Protein AF-A0A7C9EG36-F1 (afdb_monomer_lite)

Foldseek 3Di:
DDPPCPDPCVVLVPDPDPPDDPVVVVVSVVVSVLVVVLVCLQPDDDPDPVSNVVSNVVSVVVSVVSVVVVVVVVVVVVVVVVVVVPPPPPPDDDDDDDDDDDDDDDDDDDDDDDDDDDDDDDDDDDDDDDDDDDDDDDDDDDDDDDDDDDDPDDPPDDPVNVVVVVVVVVVVVVVVVVVVVVVVVVVVVVVVVVVVVVVVVVVVVVVVVVVVVVVVVVVVVVVVVVVVVVVVVVVVVVVVVVVVVVVVVVVVVVVVVVVVVVVVVVVVVVVVVVVVVVVVVVVVVVVVVVVVVVVVVVVVVPDPPDDDDPPPPPPVPDDPCVVDVPPDDPDDDD

Sequence (334 aa):
MDAKTQCYWWWFDSHNNARCSPWLQSTLTELNEKTKAMLKLIDEDADSFAQRAEMYYKKRPELISMVEDFYRAHRSLAERYDQLRFHPAVHARSPLRHSFPLPKGEFDSALSSIKCFDSFTEVSYNSEDSEIHDPEDGDAHVDLDEPGTESSFRIGASYDELMKLREELDRLKEDNEFQRHVIEQKAKENEDLMKQTRDLTKLTSDLTKLKDELETLKSQNLNVKKQLKQREAQNIEAKRQFQEAIYESIKLRDEMEAENRCLEDALVEKDEGKREVIRQLSSALEMLREENRLLKKSIMKDVPRKCSSPELQNFRGITWRKLFNLSSPRQNSI

Organism: Opuntia streptacantha (NCBI:txid393608)

Radius of gyration: 60.62 Å; chains: 1; bounding box: 141×50×181 Å

Structure (mmCIF, N/CA/C/O backbone):
data_AF-A0A7C9EG36-F1
#
_entry.id   AF-A0A7C9EG36-F1
#
loop_
_atom_site.group_PDB
_atom_site.id
_atom_site.type_symbol
_atom_site.label_atom_id
_atom_site.label_alt_id
_atom_site.label_comp_id
_atom_site.label_asym_id
_atom_site.label_entity_id
_atom_site.label_seq_id
_atom_site.pdbx_PDB_ins_code
_atom_site.Cartn_x
_atom_site.Cartn_y
_atom_site.Cartn_z
_atom_site.occupancy
_atom_site.B_iso_or_equiv
_atom_site.auth_seq_id
_atom_site.auth_comp_id
_atom_site.auth_asym_id
_atom_site.auth_atom_id
_atom_site.pdbx_PDB_model_num
ATOM 1 N N . MET A 1 1 ? 35.605 24.474 2.405 1.00 37.19 1 MET A N 1
ATOM 2 C CA . MET A 1 1 ? 35.576 23.115 1.822 1.00 37.19 1 MET A CA 1
ATOM 3 C C . MET A 1 1 ? 34.343 23.022 0.928 1.00 37.19 1 MET A C 1
ATOM 5 O O . MET A 1 1 ? 33.329 22.496 1.361 1.00 37.19 1 MET A O 1
ATOM 9 N N . ASP A 1 2 ? 34.387 23.557 -0.294 1.00 38.69 2 ASP A N 1
ATOM 10 C CA . ASP A 1 2 ? 33.150 24.002 -0.964 1.00 38.69 2 ASP A CA 1
ATOM 11 C C . ASP A 1 2 ? 33.060 23.458 -2.396 1.00 38.69 2 ASP A C 1
ATOM 13 O O . ASP A 1 2 ? 33.135 24.192 -3.376 1.00 38.69 2 ASP A O 1
ATOM 17 N N . ALA A 1 3 ? 32.971 22.129 -2.512 1.00 40.41 3 ALA A N 1
ATOM 18 C CA . ALA A 1 3 ? 32.920 21.422 -3.796 1.00 40.41 3 ALA A CA 1
ATOM 19 C C . ALA A 1 3 ? 32.100 20.114 -3.730 1.00 40.41 3 ALA A C 1
ATOM 21 O O . ALA A 1 3 ? 32.548 19.070 -4.201 1.00 40.41 3 ALA A O 1
ATOM 22 N N . LYS A 1 4 ? 30.905 20.147 -3.117 1.00 45.81 4 LYS A N 1
ATOM 23 C CA . LYS A 1 4 ? 29.940 19.024 -3.115 1.00 45.81 4 LYS A CA 1
ATOM 24 C C . LYS A 1 4 ? 28.473 19.468 -3.241 1.00 45.81 4 LYS A C 1
ATOM 26 O O . LYS A 1 4 ? 27.601 18.983 -2.533 1.00 45.81 4 LYS A O 1
ATOM 31 N N . THR A 1 5 ? 28.197 20.328 -4.217 1.00 46.50 5 THR A N 1
ATOM 32 C CA . THR A 1 5 ? 26.822 20.595 -4.687 1.00 46.50 5 THR A CA 1
ATOM 33 C C . THR A 1 5 ? 26.783 20.718 -6.210 1.00 46.50 5 THR A C 1
ATOM 35 O O . THR A 1 5 ? 26.173 21.614 -6.783 1.00 46.50 5 THR A O 1
ATOM 38 N N . GLN A 1 6 ? 27.461 19.788 -6.891 1.00 45.16 6 GLN A N 1
ATOM 39 C CA . GLN A 1 6 ? 27.270 19.583 -8.324 1.00 45.16 6 GLN A CA 1
ATOM 40 C C . GLN A 1 6 ? 25.824 19.112 -8.533 1.00 45.16 6 GLN A C 1
ATOM 42 O O . GLN A 1 6 ? 25.432 18.072 -8.007 1.00 45.16 6 GLN A O 1
ATOM 47 N N . CYS A 1 7 ? 25.019 19.939 -9.205 1.00 46.84 7 CYS A N 1
ATOM 48 C CA . CYS A 1 7 ? 23.559 19.873 -9.172 1.00 46.84 7 CYS A CA 1
ATOM 49 C C . CYS A 1 7 ? 23.003 18.473 -9.478 1.00 46.84 7 CYS A C 1
ATOM 51 O O . CYS A 1 7 ? 23.164 17.965 -10.586 1.00 46.84 7 CYS A O 1
ATOM 53 N N . TYR A 1 8 ? 22.229 17.913 -8.543 1.00 54.00 8 TYR A N 1
ATOM 54 C CA . TYR A 1 8 ? 21.517 16.629 -8.683 1.00 54.00 8 TYR A CA 1
ATOM 55 C C . TYR A 1 8 ? 20.422 16.640 -9.782 1.00 54.00 8 TYR A C 1
ATOM 57 O O . TYR A 1 8 ? 19.774 15.639 -10.067 1.00 54.00 8 TYR A O 1
ATOM 65 N N . TRP A 1 9 ? 20.226 17.790 -10.431 1.00 59.75 9 TRP A N 1
ATOM 66 C CA . TRP A 1 9 ? 19.050 18.149 -11.221 1.00 59.75 9 TRP A CA 1
ATOM 67 C C . TRP A 1 9 ? 19.426 18.640 -12.632 1.00 59.75 9 TRP A C 1
ATOM 69 O O . TRP A 1 9 ? 18.839 19.588 -13.149 1.00 59.75 9 TRP A O 1
ATOM 79 N N . TRP A 1 10 ? 20.422 18.000 -13.259 1.00 64.00 10 TRP A N 1
ATOM 80 C CA . TRP A 1 10 ? 21.029 18.387 -14.550 1.00 64.00 10 TRP A CA 1
ATOM 81 C C . TRP A 1 10 ? 20.046 18.567 -15.724 1.00 64.00 10 TRP A C 1
ATOM 83 O O . TRP A 1 10 ? 20.361 19.253 -16.694 1.00 64.00 10 TRP A O 1
ATOM 93 N N . TRP A 1 11 ? 18.851 17.981 -15.641 1.00 66.75 11 TRP A N 1
ATOM 94 C CA . TRP A 1 11 ? 17.809 18.084 -16.663 1.00 66.75 11 TRP A CA 1
ATOM 95 C C . TRP A 1 11 ? 16.996 19.392 -16.601 1.00 66.75 11 TRP A C 1
ATOM 97 O O . TRP A 1 11 ? 16.395 19.766 -17.605 1.00 66.75 11 TRP A O 1
ATOM 107 N N . PHE A 1 12 ? 17.020 20.136 -15.485 1.00 60.38 12 PHE A N 1
ATOM 108 C CA . PHE A 1 12 ? 16.322 21.430 -15.374 1.00 60.38 12 PHE A CA 1
ATOM 109 C C . PHE A 1 12 ? 16.959 22.549 -16.218 1.00 60.38 12 PHE A C 1
ATOM 111 O O . PHE A 1 12 ? 16.244 23.425 -16.700 1.00 60.38 12 PHE A O 1
ATOM 118 N N . ASP A 1 13 ? 18.283 22.533 -16.407 1.00 56.28 13 ASP A N 1
ATOM 119 C CA . ASP A 1 13 ? 19.015 23.599 -17.121 1.00 56.28 13 ASP A CA 1
ATOM 120 C C . ASP A 1 13 ? 18.969 23.459 -18.656 1.00 56.28 13 ASP A C 1
ATOM 122 O O . ASP A 1 13 ? 19.388 24.357 -19.387 1.00 56.28 13 ASP A O 1
ATOM 126 N N . SER A 1 14 ? 18.450 22.347 -19.184 1.00 54.69 14 SER A N 1
ATOM 127 C CA . SER A 1 14 ? 18.623 21.981 -20.598 1.00 54.69 14 SER A CA 1
ATOM 128 C C . SER A 1 14 ? 17.703 22.728 -21.586 1.00 54.69 14 SER A C 1
ATOM 130 O O . SER A 1 14 ? 17.799 22.528 -22.799 1.00 54.69 14 SER A O 1
ATOM 132 N N . HIS A 1 15 ? 16.769 23.567 -21.118 1.00 59.78 15 HIS A N 1
ATOM 133 C CA . HIS A 1 15 ? 15.628 24.026 -21.935 1.00 59.78 15 HIS A CA 1
ATOM 134 C C . HIS A 1 15 ? 15.450 25.548 -22.054 1.00 59.78 15 HIS A C 1
ATOM 136 O O . HIS A 1 15 ? 14.335 26.038 -22.230 1.00 59.78 15 HIS A O 1
ATOM 142 N N . ASN A 1 16 ? 16.550 26.306 -22.086 1.00 56.53 16 ASN A N 1
ATOM 143 C CA . ASN A 1 16 ? 16.524 27.718 -22.489 1.00 56.53 16 ASN A CA 1
ATOM 144 C C . ASN A 1 16 ? 16.667 27.875 -24.018 1.00 56.53 16 ASN A C 1
ATOM 146 O O . ASN A 1 16 ? 17.682 28.328 -24.545 1.00 56.53 16 ASN A O 1
ATOM 150 N N . ASN A 1 17 ? 15.636 27.453 -24.758 1.00 56.34 17 ASN A N 1
ATOM 151 C CA . ASN A 1 17 ? 15.619 27.538 -26.218 1.00 56.34 17 ASN A CA 1
ATOM 152 C C . ASN A 1 17 ? 15.073 28.908 -26.670 1.00 56.34 17 ASN A C 1
ATOM 154 O O . ASN A 1 17 ? 13.903 29.229 -26.450 1.00 56.34 17 ASN A O 1
ATOM 158 N N . ALA A 1 18 ? 15.912 29.719 -27.325 1.00 57.25 18 ALA A N 1
ATOM 159 C CA . ALA A 1 18 ? 15.674 31.139 -27.638 1.00 57.25 18 ALA A CA 1
ATOM 160 C C . ALA A 1 18 ? 14.571 31.427 -28.693 1.00 57.25 18 ALA A C 1
ATOM 162 O O . ALA A 1 18 ? 14.577 32.473 -29.340 1.00 57.25 18 ALA A O 1
ATOM 163 N N . ARG A 1 19 ? 13.640 30.488 -28.908 1.00 61.66 19 ARG A N 1
ATOM 164 C CA . ARG A 1 19 ? 12.531 30.569 -29.878 1.00 61.66 19 ARG A CA 1
ATOM 165 C C . ARG A 1 19 ? 11.153 30.218 -29.298 1.00 61.66 19 ARG A C 1
ATOM 167 O O . ARG A 1 19 ? 10.179 30.188 -30.046 1.00 61.66 19 ARG A O 1
ATOM 174 N N . CYS A 1 20 ? 11.051 29.945 -27.997 1.00 68.81 20 CYS A N 1
ATOM 175 C CA . CYS A 1 20 ? 9.764 29.711 -27.336 1.00 68.81 20 CYS A CA 1
ATOM 176 C C . CYS A 1 20 ? 8.929 31.002 -27.245 1.00 68.81 20 CYS A C 1
ATOM 178 O O . CYS A 1 20 ? 9.480 32.097 -27.142 1.00 68.81 20 CYS A O 1
ATOM 180 N N . SER A 1 21 ? 7.597 30.883 -27.260 1.00 85.69 21 SER A N 1
ATOM 181 C CA . SER A 1 21 ? 6.713 32.038 -27.061 1.00 85.69 21 SER A CA 1
ATOM 182 C C . SER A 1 21 ? 6.812 32.573 -25.620 1.00 85.69 21 SER A C 1
ATOM 184 O O . SER A 1 21 ? 7.069 31.784 -24.706 1.00 85.69 21 SER A O 1
ATOM 186 N N . PRO A 1 22 ? 6.554 33.876 -25.372 1.00 83.00 22 PRO A N 1
ATOM 187 C CA . PRO A 1 22 ? 6.609 34.445 -24.020 1.00 83.00 22 PRO A CA 1
ATOM 188 C C . PRO A 1 22 ? 5.687 33.727 -23.023 1.00 83.00 22 PRO A C 1
ATOM 190 O O . PRO A 1 22 ? 6.059 33.507 -21.875 1.00 83.00 22 PRO A O 1
ATOM 193 N N . TRP A 1 23 ? 4.510 33.288 -23.484 1.00 85.81 23 TRP A N 1
ATOM 194 C CA . TRP A 1 23 ? 3.585 32.482 -22.684 1.00 85.81 23 TRP A CA 1
ATOM 195 C C . TRP A 1 23 ? 4.195 31.130 -22.286 1.00 85.81 23 TRP A C 1
ATOM 197 O O . TRP A 1 23 ? 4.207 30.792 -21.107 1.00 85.81 23 TRP A O 1
ATOM 207 N N . LEU A 1 24 ? 4.784 30.397 -23.240 1.00 83.50 24 LEU A N 1
ATOM 208 C CA . LEU A 1 24 ? 5.429 29.109 -22.968 1.00 83.50 24 LEU A CA 1
ATOM 209 C C . LEU A 1 24 ? 6.623 29.257 -22.009 1.00 83.50 24 LEU A C 1
ATOM 211 O O . LEU A 1 24 ? 6.792 28.428 -21.121 1.00 83.50 24 LEU A O 1
ATOM 215 N N . GLN A 1 25 ? 7.421 30.321 -22.146 1.00 81.94 25 GLN A N 1
ATOM 216 C CA . GLN A 1 25 ? 8.519 30.620 -21.219 1.00 81.94 25 GLN A CA 1
ATOM 217 C C . GLN A 1 25 ? 8.007 30.893 -19.796 1.00 81.94 25 GLN A C 1
ATOM 219 O O . GLN A 1 25 ? 8.564 30.354 -18.838 1.00 81.94 25 GLN A O 1
ATOM 224 N N . SER A 1 26 ? 6.918 31.656 -19.656 1.00 85.38 26 SER A N 1
ATOM 225 C CA . SER A 1 26 ? 6.281 31.915 -18.359 1.00 85.38 26 SER A CA 1
ATOM 226 C C . SER A 1 26 ? 5.772 30.623 -17.714 1.00 85.38 26 SER A C 1
ATOM 228 O O . SER A 1 26 ? 6.085 30.352 -16.559 1.00 85.38 26 SER A O 1
ATOM 230 N N . THR A 1 27 ? 5.044 29.787 -18.463 1.00 84.56 27 THR A N 1
ATOM 231 C CA . THR A 1 27 ? 4.498 28.519 -17.952 1.00 84.56 27 THR A CA 1
ATOM 232 C C . THR A 1 27 ? 5.594 27.515 -17.589 1.00 84.56 27 THR A C 1
ATOM 234 O O . THR A 1 27 ? 5.498 26.861 -16.554 1.00 84.56 27 THR A O 1
ATOM 237 N N . LEU A 1 28 ? 6.663 27.401 -18.386 1.00 85.12 28 LEU A N 1
ATOM 238 C CA . LEU A 1 28 ? 7.803 26.538 -18.048 1.00 85.12 28 LEU A CA 1
ATOM 239 C C . LEU A 1 28 ? 8.548 27.032 -16.801 1.00 85.12 28 LEU A C 1
ATOM 241 O O . LEU A 1 28 ? 8.967 26.217 -15.983 1.00 85.12 28 LEU A O 1
ATOM 245 N N . THR A 1 29 ? 8.675 28.349 -16.621 1.00 85.44 29 THR A N 1
ATOM 246 C CA . THR A 1 29 ? 9.268 28.935 -15.406 1.00 85.44 29 THR A CA 1
ATOM 247 C C . THR A 1 29 ? 8.431 28.603 -14.171 1.00 85.44 29 THR A C 1
ATOM 249 O O . THR A 1 29 ? 8.963 28.052 -13.211 1.00 85.44 29 THR A O 1
ATOM 252 N N . GLU A 1 30 ? 7.115 28.821 -14.229 1.00 87.50 30 GLU A N 1
ATOM 253 C CA . GLU A 1 30 ? 6.186 28.517 -13.132 1.00 87.50 30 GLU A CA 1
ATOM 254 C C . GLU A 1 30 ? 6.180 27.017 -12.767 1.00 87.50 30 GLU A C 1
ATOM 256 O O . GLU A 1 30 ? 6.207 26.650 -11.590 1.00 87.50 30 GLU A O 1
ATOM 261 N N . LEU A 1 31 ? 6.194 26.122 -13.764 1.00 87.56 31 LEU A N 1
ATOM 262 C CA . LEU A 1 31 ? 6.290 24.674 -13.536 1.00 87.56 31 LEU A CA 1
ATOM 263 C C . LEU A 1 31 ? 7.635 24.283 -12.906 1.00 87.56 31 LEU A C 1
ATOM 265 O O . LEU A 1 31 ? 7.671 23.453 -11.994 1.00 87.56 31 LEU A O 1
ATOM 269 N N . ASN A 1 32 ? 8.735 24.905 -13.339 1.00 87.19 32 ASN A N 1
ATOM 270 C CA . ASN A 1 32 ? 10.055 24.689 -12.750 1.00 87.19 32 ASN A CA 1
ATOM 271 C C . ASN A 1 32 ? 10.115 25.165 -11.291 1.00 87.19 32 ASN A C 1
ATOM 273 O O . ASN A 1 32 ? 10.708 24.486 -10.455 1.00 87.19 32 ASN A O 1
ATOM 277 N N . GLU A 1 33 ? 9.490 26.295 -10.961 1.00 89.75 33 GLU A N 1
ATOM 278 C CA . GLU A 1 33 ? 9.385 26.807 -9.589 1.00 89.75 33 GLU A CA 1
ATOM 279 C C . GLU A 1 33 ? 8.562 25.876 -8.693 1.00 89.75 33 GLU A C 1
ATOM 281 O O . GLU A 1 33 ? 9.040 25.482 -7.626 1.00 89.75 33 GLU A O 1
ATOM 286 N N . LYS A 1 34 ? 7.381 25.433 -9.148 1.00 90.62 34 LYS A N 1
ATOM 287 C CA . LYS A 1 34 ? 6.547 24.464 -8.414 1.00 90.62 34 LYS A CA 1
ATOM 288 C C . LYS A 1 34 ? 7.270 23.140 -8.185 1.00 90.62 34 LYS A C 1
ATOM 290 O O . LYS A 1 34 ? 7.221 22.604 -7.081 1.00 90.62 34 LYS A O 1
ATOM 295 N N . THR A 1 35 ? 7.990 22.635 -9.186 1.00 90.00 35 THR A N 1
ATOM 296 C CA . THR A 1 35 ? 8.757 21.386 -9.049 1.00 90.00 35 THR A CA 1
ATOM 297 C C . THR A 1 35 ? 9.931 21.560 -8.080 1.00 90.00 35 THR A C 1
ATOM 299 O O . THR A 1 35 ? 10.142 20.710 -7.220 1.00 90.00 35 THR A O 1
ATOM 302 N N . LYS A 1 36 ? 10.646 22.695 -8.120 1.00 88.06 36 LYS A N 1
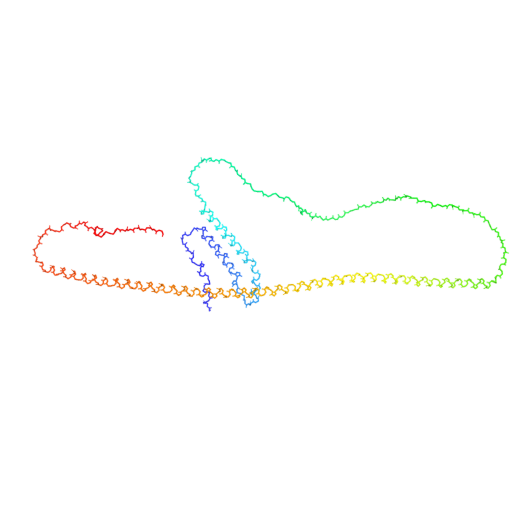ATOM 303 C CA . LYS A 1 36 ? 11.691 23.025 -7.130 1.00 88.06 36 LYS A CA 1
ATOM 304 C C . LYS A 1 36 ? 11.135 23.142 -5.706 1.00 88.06 36 LYS A C 1
ATOM 306 O O . LYS A 1 36 ? 11.814 22.741 -4.766 1.00 88.06 36 LYS A O 1
ATOM 311 N N . ALA A 1 37 ? 9.923 23.667 -5.531 1.00 90.81 37 ALA A N 1
ATOM 312 C CA . ALA A 1 37 ? 9.257 23.719 -4.230 1.00 90.81 37 ALA A CA 1
ATOM 313 C C . ALA A 1 37 ? 8.875 22.315 -3.719 1.00 90.81 37 ALA A C 1
ATOM 315 O O . ALA A 1 37 ? 9.208 21.989 -2.582 1.00 90.81 37 ALA A O 1
ATOM 316 N N . MET A 1 38 ? 8.307 21.445 -4.566 1.00 92.25 38 MET A N 1
ATOM 317 C CA . MET A 1 38 ? 8.053 20.036 -4.215 1.00 92.25 38 MET A CA 1
ATOM 318 C C . MET A 1 38 ? 9.331 19.294 -3.795 1.00 92.25 38 MET A C 1
ATOM 320 O O . MET A 1 38 ? 9.318 18.556 -2.814 1.00 92.25 38 MET A O 1
ATOM 324 N N . LEU A 1 39 ? 10.447 19.514 -4.499 1.00 88.75 39 LEU A N 1
ATOM 325 C CA . LEU A 1 39 ? 11.735 18.900 -4.162 1.00 88.75 39 LEU A CA 1
ATOM 326 C C . LEU A 1 39 ? 12.287 19.396 -2.817 1.00 88.75 39 LEU A C 1
ATOM 328 O O . LEU A 1 39 ? 12.750 18.587 -2.019 1.00 88.75 39 LEU A O 1
ATOM 332 N N . LYS A 1 40 ? 12.154 20.689 -2.491 1.00 86.69 40 LYS A N 1
ATOM 333 C CA . LYS A 1 40 ? 12.547 21.223 -1.170 1.00 86.69 40 LYS A CA 1
ATOM 334 C C . LYS A 1 40 ? 11.775 20.597 -0.004 1.00 86.69 40 LYS A C 1
ATOM 336 O O . LYS A 1 40 ? 12.348 20.409 1.065 1.00 86.69 40 LYS A O 1
ATOM 341 N N . LEU A 1 41 ? 10.508 20.221 -0.201 1.00 86.31 41 LEU A N 1
ATOM 342 C CA . LEU A 1 41 ? 9.739 19.502 0.825 1.00 86.31 41 LEU A CA 1
ATOM 343 C C . LEU A 1 41 ? 10.320 18.108 1.141 1.00 86.31 41 LEU A C 1
ATOM 345 O O . LEU A 1 41 ? 10.026 17.567 2.208 1.00 86.31 41 LEU A O 1
ATOM 349 N N . ILE A 1 42 ? 11.138 17.546 0.242 1.00 83.31 42 ILE A N 1
ATOM 350 C CA . ILE A 1 42 ? 11.781 16.228 0.352 1.00 83.31 42 ILE A CA 1
ATOM 351 C C . ILE A 1 42 ? 13.243 16.350 0.821 1.00 83.31 42 ILE A C 1
ATOM 353 O O . ILE A 1 42 ? 13.656 15.595 1.700 1.00 83.31 42 ILE A O 1
ATOM 357 N N . ASP A 1 43 ? 14.001 17.293 0.252 1.00 77.38 43 ASP A N 1
ATOM 358 C CA . ASP A 1 43 ? 15.468 17.386 0.371 1.00 77.38 43 ASP A CA 1
ATOM 359 C C . ASP A 1 43 ? 15.980 18.170 1.600 1.00 77.38 43 ASP A C 1
ATOM 361 O O . ASP A 1 43 ? 17.189 18.291 1.776 1.00 77.38 43 ASP A O 1
ATOM 365 N N . GLU A 1 44 ? 15.115 18.740 2.447 1.00 74.50 44 GLU A N 1
ATOM 366 C CA . GLU A 1 44 ? 15.576 19.542 3.594 1.00 74.50 44 GLU A CA 1
ATOM 367 C C . GLU A 1 44 ? 16.405 18.730 4.611 1.00 74.50 44 GLU A C 1
ATOM 369 O O . GLU A 1 44 ? 15.938 17.738 5.183 1.00 74.50 44 GLU A O 1
ATOM 374 N N . ASP A 1 45 ? 17.633 19.202 4.858 1.00 63.56 45 ASP A N 1
ATOM 375 C CA . ASP A 1 45 ? 18.611 18.578 5.747 1.00 63.56 45 ASP A CA 1
ATOM 376 C C . ASP A 1 45 ? 18.091 18.471 7.187 1.00 63.56 45 ASP A C 1
ATOM 378 O O . ASP A 1 45 ? 17.971 19.452 7.920 1.00 63.56 45 ASP A O 1
ATOM 382 N N . ALA A 1 46 ? 17.815 17.238 7.606 1.00 69.44 46 ALA A N 1
ATOM 383 C CA . ALA A 1 46 ? 17.528 16.903 8.992 1.00 69.44 46 ALA A CA 1
ATOM 384 C C . ALA A 1 46 ? 18.768 16.280 9.647 1.00 69.44 46 ALA A C 1
ATOM 386 O O . ALA A 1 46 ? 19.176 15.172 9.270 1.00 69.44 46 ALA A O 1
ATOM 387 N N . ASP A 1 47 ? 19.295 16.967 10.668 1.00 75.94 47 ASP A N 1
ATOM 388 C CA . ASP A 1 47 ? 20.479 16.588 11.461 1.00 75.94 47 ASP A CA 1
ATOM 389 C C . ASP A 1 47 ? 20.341 15.223 12.164 1.00 75.94 47 ASP A C 1
ATOM 391 O O . ASP A 1 47 ? 21.330 14.601 12.552 1.00 75.94 47 ASP A O 1
ATOM 395 N N . SER A 1 48 ? 19.108 14.730 12.326 1.00 83.19 48 SER A N 1
ATOM 396 C CA . SER A 1 48 ? 18.798 13.441 12.946 1.00 83.19 48 SER A CA 1
ATOM 397 C C . SER A 1 48 ? 17.728 12.663 12.175 1.00 83.19 48 SER A C 1
ATOM 399 O O . SER A 1 48 ? 16.773 13.227 11.637 1.00 83.19 48 SER A O 1
ATOM 401 N N . PHE A 1 49 ? 17.840 11.331 12.174 1.00 79.88 49 PHE A N 1
ATOM 402 C CA . PHE A 1 49 ? 16.875 10.428 11.535 1.00 79.88 49 PHE A CA 1
ATOM 403 C C . PHE A 1 49 ? 15.448 10.589 12.087 1.00 79.88 49 PHE A C 1
ATOM 405 O O . PHE A 1 49 ? 14.486 10.578 11.320 1.00 79.88 49 PHE A O 1
ATOM 412 N N . ALA A 1 50 ? 15.301 10.781 13.403 1.00 85.25 50 ALA A N 1
ATOM 413 C CA . ALA A 1 50 ? 13.991 10.972 14.031 1.00 85.25 50 ALA A CA 1
ATOM 414 C C . ALA A 1 50 ? 13.315 12.266 13.543 1.00 85.25 50 ALA A C 1
ATOM 416 O O . ALA A 1 50 ? 12.146 12.254 13.164 1.00 85.25 50 ALA A O 1
ATOM 417 N N . GLN A 1 51 ? 14.088 13.351 13.459 1.00 83.88 51 GLN A N 1
ATOM 418 C CA . GLN A 1 51 ? 13.645 14.646 12.943 1.00 83.88 51 GLN A CA 1
ATOM 419 C C . GLN A 1 51 ? 13.289 14.568 11.450 1.00 83.88 51 GLN A C 1
ATOM 421 O O . GLN A 1 51 ? 12.277 15.126 11.033 1.00 83.88 51 GLN A O 1
ATOM 426 N N . ARG A 1 52 ? 14.051 13.800 10.655 1.00 84.38 52 ARG A N 1
ATOM 427 C CA . ARG A 1 52 ? 13.739 13.523 9.242 1.00 84.38 52 ARG A CA 1
ATOM 428 C C . ARG A 1 52 ? 12.385 12.833 9.080 1.00 84.38 52 ARG A C 1
ATOM 430 O O . ARG A 1 52 ? 11.583 13.237 8.241 1.00 84.38 52 ARG A O 1
ATOM 437 N N . ALA A 1 53 ? 12.122 11.808 9.892 1.00 84.44 53 ALA A N 1
ATOM 438 C CA . ALA A 1 53 ? 10.850 11.092 9.878 1.00 84.44 53 ALA A CA 1
ATOM 439 C C . ALA A 1 53 ? 9.681 11.997 10.310 1.00 84.44 53 ALA A C 1
ATOM 441 O O . ALA A 1 53 ? 8.635 12.000 9.662 1.00 84.44 53 ALA A O 1
ATOM 442 N N . GLU A 1 54 ? 9.863 12.804 11.358 1.00 88.25 54 GLU A N 1
ATOM 443 C CA . GLU A 1 54 ? 8.851 13.756 11.828 1.00 88.25 54 GLU A CA 1
ATOM 444 C C . GLU A 1 54 ? 8.529 14.830 10.772 1.00 88.25 54 GLU A C 1
ATOM 446 O O . GLU A 1 54 ? 7.358 15.072 10.468 1.00 88.25 54 GLU A O 1
ATOM 451 N N . MET A 1 55 ? 9.554 15.441 10.165 1.00 87.50 55 MET A N 1
ATOM 452 C CA . MET A 1 55 ? 9.388 16.435 9.100 1.00 87.50 55 MET A CA 1
ATOM 453 C C . MET A 1 55 ? 8.702 15.845 7.866 1.00 87.50 55 MET A C 1
ATOM 455 O O . MET A 1 55 ? 7.801 16.483 7.320 1.00 87.50 55 MET A O 1
ATOM 459 N N . TYR A 1 56 ? 9.057 14.618 7.464 1.00 87.31 56 TYR A N 1
ATOM 460 C CA . TYR A 1 56 ? 8.400 13.925 6.355 1.00 87.31 56 TYR A CA 1
ATOM 461 C C . TYR A 1 56 ? 6.886 13.818 6.574 1.00 87.31 56 TYR A C 1
ATOM 463 O O . TYR A 1 56 ? 6.111 14.234 5.714 1.00 87.31 56 TYR A O 1
ATOM 471 N N . TYR A 1 57 ? 6.438 13.323 7.735 1.00 91.56 57 TYR A N 1
ATOM 472 C CA . TYR A 1 57 ? 5.002 13.179 7.997 1.00 91.56 57 TYR A CA 1
ATOM 473 C C . TYR A 1 57 ? 4.264 14.521 8.101 1.00 91.56 57 TYR A C 1
ATOM 475 O O . TYR A 1 57 ? 3.104 14.585 7.696 1.00 91.56 57 TYR A O 1
ATOM 483 N N . LYS A 1 58 ? 4.925 15.592 8.563 1.00 90.00 58 LYS A N 1
ATOM 484 C CA . LYS A 1 58 ? 4.349 16.950 8.583 1.00 90.00 58 LYS A CA 1
ATOM 485 C C . LYS A 1 58 ? 4.202 17.563 7.185 1.00 90.00 58 LYS A C 1
ATOM 487 O O . LYS A 1 58 ? 3.190 18.201 6.925 1.00 90.00 58 LYS A O 1
ATOM 492 N N . LYS A 1 59 ? 5.172 17.355 6.284 1.00 91.94 59 LYS A N 1
ATOM 493 C CA . LYS A 1 59 ? 5.181 17.930 4.919 1.00 91.94 59 LYS A CA 1
ATOM 494 C C . LYS A 1 59 ? 4.438 17.100 3.876 1.00 91.94 59 LYS A C 1
ATOM 496 O O . LYS A 1 59 ? 4.030 17.619 2.840 1.00 91.94 59 LYS A O 1
ATOM 501 N N . ARG A 1 60 ? 4.245 15.805 4.132 1.00 93.19 60 ARG A N 1
ATOM 502 C CA . ARG A 1 60 ? 3.581 14.876 3.208 1.00 93.19 60 ARG A CA 1
ATOM 503 C C . ARG A 1 60 ? 2.210 15.359 2.689 1.00 93.19 60 ARG A C 1
ATOM 505 O O . ARG A 1 60 ? 1.979 15.156 1.500 1.00 93.19 60 ARG A O 1
ATOM 512 N N . PRO A 1 61 ? 1.315 15.989 3.482 1.00 95.12 61 PRO A N 1
ATOM 513 C CA . PRO A 1 61 ? 0.040 16.500 2.967 1.00 95.12 61 PRO A CA 1
ATOM 514 C C . PRO A 1 61 ? 0.209 17.619 1.928 1.00 95.12 61 PRO A C 1
ATOM 516 O O . PRO A 1 61 ? -0.457 17.601 0.896 1.00 95.12 61 PRO A O 1
ATOM 519 N N . GLU A 1 62 ? 1.134 18.552 2.166 1.00 93.94 62 GLU A N 1
ATOM 520 C CA . GLU A 1 62 ? 1.446 19.659 1.250 1.00 93.94 62 GLU A CA 1
ATOM 521 C C . GLU A 1 62 ? 2.040 19.133 -0.064 1.00 93.94 62 GLU A C 1
ATOM 523 O O . GLU A 1 62 ? 1.567 19.476 -1.148 1.00 93.94 62 GLU A O 1
ATOM 528 N N . LEU A 1 63 ? 2.997 18.202 0.031 1.00 94.75 63 LEU A N 1
ATOM 529 C CA . LEU A 1 63 ? 3.592 17.541 -1.131 1.00 94.75 63 LEU A CA 1
ATOM 530 C C . LEU A 1 63 ? 2.546 16.776 -1.963 1.00 94.75 63 LEU A C 1
ATOM 532 O O . LEU A 1 63 ? 2.578 16.846 -3.190 1.00 94.75 63 LEU A O 1
ATOM 536 N N . ILE A 1 64 ? 1.602 16.077 -1.318 1.00 95.62 64 ILE A N 1
ATOM 537 C CA . ILE A 1 64 ? 0.494 15.397 -2.012 1.00 95.62 64 ILE A CA 1
ATOM 538 C C . ILE A 1 64 ? -0.374 16.414 -2.764 1.00 95.62 64 ILE A C 1
ATOM 540 O O . ILE A 1 64 ? -0.633 16.206 -3.947 1.00 95.62 64 ILE A O 1
ATOM 544 N N . SER A 1 65 ? -0.756 17.529 -2.129 1.00 96.19 65 SER A N 1
ATOM 545 C CA . SER A 1 65 ? -1.559 18.581 -2.773 1.00 96.19 65 SER A CA 1
ATOM 546 C C . SER A 1 65 ? -0.877 19.127 -4.031 1.00 96.19 65 SER A C 1
ATOM 548 O O . SER A 1 65 ? -1.494 19.189 -5.092 1.00 96.19 65 SER A O 1
ATOM 550 N N . MET A 1 66 ? 0.417 19.457 -3.947 1.00 94.56 66 MET A N 1
ATOM 551 C CA . MET A 1 66 ? 1.173 19.973 -5.094 1.00 94.56 66 MET A CA 1
ATOM 552 C C . MET A 1 66 ? 1.277 18.960 -6.245 1.00 94.56 66 MET A C 1
ATOM 554 O O . MET A 1 66 ? 1.207 19.348 -7.413 1.00 94.56 66 MET A O 1
ATOM 558 N N . VAL A 1 67 ? 1.425 17.667 -5.934 1.00 96.12 67 VAL A N 1
ATOM 559 C CA . VAL A 1 67 ? 1.470 16.588 -6.936 1.00 96.12 67 VAL A CA 1
ATOM 560 C C . VAL A 1 67 ? 0.094 16.351 -7.569 1.00 96.12 67 VAL A C 1
ATOM 562 O O . VAL A 1 67 ? 0.015 16.139 -8.781 1.00 96.12 67 VAL A O 1
ATOM 565 N N . GLU A 1 68 ? -0.996 16.429 -6.800 1.00 95.44 68 GLU A N 1
ATOM 566 C CA . GLU A 1 68 ? -2.359 16.354 -7.338 1.00 95.44 68 GLU A CA 1
ATOM 567 C C . GLU A 1 68 ? -2.666 17.517 -8.287 1.00 95.44 68 GLU A C 1
ATOM 569 O O . GLU A 1 68 ? -3.183 17.290 -9.384 1.00 95.44 68 GLU A O 1
ATOM 574 N N . ASP A 1 69 ? -2.312 18.747 -7.912 1.00 93.88 69 ASP A N 1
ATOM 575 C CA . ASP A 1 69 ? -2.493 19.927 -8.763 1.00 93.88 69 ASP A CA 1
ATOM 576 C C . ASP A 1 69 ? -1.661 19.830 -10.046 1.00 93.88 69 ASP A C 1
ATOM 578 O O . ASP A 1 69 ? -2.158 20.119 -11.140 1.00 93.88 69 ASP A O 1
ATOM 582 N N . PHE A 1 70 ? -0.419 19.350 -9.943 1.00 91.56 70 PHE A N 1
ATOM 583 C CA . PHE A 1 70 ? 0.443 19.085 -11.094 1.00 91.56 70 PHE A CA 1
ATOM 584 C C . PHE A 1 70 ? -0.170 18.032 -12.031 1.00 91.56 70 PHE A C 1
ATOM 586 O O . PHE A 1 70 ? -0.236 18.249 -13.243 1.00 91.56 70 PHE A O 1
ATOM 593 N N . TYR A 1 71 ? -0.698 16.929 -11.486 1.00 94.19 71 TYR A N 1
ATOM 594 C CA . TYR A 1 71 ? -1.396 15.898 -12.258 1.00 94.19 71 TYR A CA 1
ATOM 595 C C . TYR A 1 71 ? -2.650 16.447 -12.955 1.00 94.19 71 TYR A C 1
ATOM 597 O O . TYR A 1 71 ? -2.823 16.240 -14.159 1.00 94.19 71 TYR A O 1
ATOM 605 N N . ARG A 1 72 ? -3.504 17.193 -12.237 1.00 94.75 72 ARG A N 1
ATOM 606 C CA . ARG A 1 72 ? -4.715 17.828 -12.794 1.00 94.75 72 ARG A CA 1
ATOM 607 C C . ARG A 1 72 ? -4.363 18.801 -13.922 1.00 94.75 72 ARG A C 1
ATOM 609 O O . ARG A 1 72 ? -4.993 18.761 -14.981 1.00 94.75 72 ARG A O 1
ATOM 616 N N . ALA A 1 73 ? -3.336 19.630 -13.732 1.00 90.31 73 ALA A N 1
ATOM 617 C CA . ALA A 1 73 ? -2.870 20.588 -14.731 1.00 90.31 73 ALA A CA 1
ATOM 618 C C . ALA A 1 73 ? -2.315 19.896 -15.988 1.00 90.31 73 ALA A C 1
ATOM 620 O O . ALA A 1 73 ? -2.734 20.228 -17.100 1.00 90.31 73 ALA A O 1
ATOM 621 N N . HIS A 1 74 ? -1.435 18.900 -15.828 1.00 90.44 74 HIS A N 1
ATOM 622 C CA . HIS A 1 74 ? -0.881 18.138 -16.950 1.00 90.44 74 HIS A CA 1
ATOM 623 C C . HIS A 1 74 ? -1.949 17.342 -17.701 1.00 90.44 74 HIS A C 1
ATOM 625 O O . HIS A 1 74 ? -1.949 17.339 -18.933 1.00 90.44 74 HIS A O 1
ATOM 631 N N . ARG A 1 75 ? -2.896 16.723 -16.987 1.00 94.19 75 ARG A N 1
ATOM 632 C CA . ARG A 1 75 ? -4.010 16.007 -17.610 1.00 94.19 75 ARG A CA 1
ATOM 633 C C . ARG A 1 75 ? -4.903 16.951 -18.419 1.00 94.19 75 ARG A C 1
ATOM 635 O O . ARG A 1 75 ? -5.155 16.680 -19.589 1.00 94.19 75 ARG A O 1
ATOM 642 N N . SER A 1 76 ? -5.291 18.092 -17.848 1.00 93.12 76 SER A N 1
ATOM 643 C CA . SER A 1 76 ? -6.081 19.113 -18.550 1.00 93.12 76 SER A CA 1
ATOM 644 C C . SER A 1 76 ? -5.344 19.699 -19.765 1.00 93.12 76 SER A C 1
ATOM 646 O O . SER A 1 76 ? -5.959 20.001 -20.789 1.00 93.12 76 SER A O 1
ATOM 648 N N . LEU A 1 77 ? -4.017 19.852 -19.690 1.00 89.50 77 LEU A N 1
ATOM 649 C CA . LEU A 1 77 ? -3.196 20.274 -20.827 1.00 89.50 77 LEU A CA 1
ATOM 650 C C . LEU A 1 77 ? -3.177 19.220 -21.943 1.00 89.50 77 LEU A C 1
ATOM 652 O O . LEU A 1 77 ? -3.361 19.583 -23.103 1.00 89.50 77 LEU A O 1
ATOM 656 N N . ALA A 1 78 ? -3.004 17.940 -21.603 1.00 90.69 78 ALA A N 1
ATOM 657 C CA . ALA A 1 78 ? -3.036 16.842 -22.568 1.00 90.69 78 ALA A CA 1
ATOM 658 C C . ALA A 1 78 ? -4.412 16.718 -23.246 1.00 90.69 78 ALA A C 1
ATOM 660 O O . ALA A 1 78 ? -4.481 16.649 -24.469 1.00 90.69 78 ALA A O 1
ATOM 661 N N . GLU A 1 79 ? -5.502 16.785 -22.477 1.00 90.44 79 GLU A N 1
ATOM 662 C CA . GLU A 1 79 ? -6.877 16.747 -22.997 1.00 90.44 79 GLU A CA 1
ATOM 663 C C . GLU A 1 79 ? -7.170 17.929 -23.939 1.00 90.44 79 GLU A C 1
ATOM 665 O O . GLU A 1 79 ? -7.743 17.734 -25.008 1.00 90.44 79 GLU A O 1
ATOM 670 N N . ARG A 1 80 ? -6.719 19.149 -23.609 1.00 89.25 80 ARG A N 1
ATOM 671 C CA . ARG A 1 80 ? -6.843 20.311 -24.513 1.00 89.25 80 ARG A CA 1
ATOM 672 C C . ARG A 1 80 ? -5.960 20.204 -25.755 1.00 89.25 80 ARG A C 1
ATOM 674 O O . ARG A 1 80 ? -6.370 20.649 -26.822 1.00 89.25 80 ARG A O 1
ATOM 681 N N . TYR A 1 81 ? -4.761 19.636 -25.644 1.00 89.56 81 TYR A N 1
ATOM 682 C CA . TYR A 1 81 ? -3.902 19.400 -26.805 1.00 89.56 81 TYR A CA 1
ATOM 683 C C . TYR A 1 81 ? -4.529 18.376 -27.760 1.00 89.56 81 TYR A C 1
ATOM 685 O O . TYR A 1 81 ? -4.521 18.583 -28.971 1.00 89.56 81 TYR A O 1
ATOM 693 N N . ASP A 1 82 ? -5.136 17.320 -27.219 1.00 89.81 82 ASP A N 1
ATOM 694 C CA . ASP A 1 82 ? -5.864 16.317 -27.995 1.00 89.81 82 ASP A CA 1
ATOM 695 C C . ASP A 1 82 ? -7.099 16.925 -28.684 1.00 89.81 82 ASP A C 1
ATOM 697 O O . ASP A 1 82 ? -7.277 16.778 -29.893 1.00 89.81 82 ASP A O 1
ATOM 701 N N . GLN A 1 83 ? -7.874 17.747 -27.966 1.00 89.81 83 GLN A N 1
ATOM 702 C CA . GLN A 1 83 ? -8.962 18.546 -28.546 1.00 89.81 83 GLN A CA 1
ATOM 703 C C . GLN A 1 83 ? -8.475 19.450 -29.689 1.00 89.81 83 GLN A C 1
ATOM 705 O O . GLN A 1 83 ? -9.118 19.500 -30.730 1.00 89.81 83 GLN A O 1
ATOM 710 N N . LEU A 1 84 ? -7.334 20.134 -29.546 1.00 86.19 84 LEU A N 1
ATOM 711 C CA . LEU A 1 84 ? -6.756 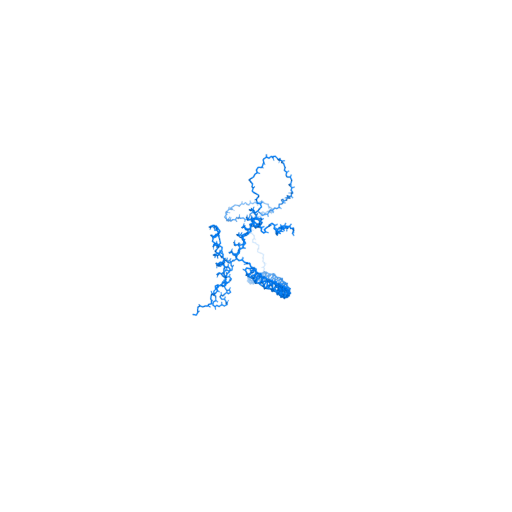20.966 -30.614 1.00 86.19 84 LEU A CA 1
ATOM 712 C C . LEU A 1 84 ? -6.233 20.143 -31.801 1.00 86.19 84 LEU A C 1
ATOM 714 O O . LEU A 1 84 ? -6.249 20.626 -32.931 1.00 86.19 84 LEU A O 1
ATOM 718 N N . ARG A 1 85 ? -5.783 18.908 -31.562 1.00 77.12 85 ARG A N 1
ATOM 719 C CA . ARG A 1 85 ? -5.336 17.968 -32.598 1.00 77.12 85 ARG A CA 1
ATOM 720 C C . ARG A 1 85 ? -6.504 17.363 -33.382 1.00 77.12 85 ARG A C 1
ATOM 722 O O . ARG A 1 85 ? -6.337 17.064 -34.564 1.00 77.12 85 ARG A O 1
ATOM 729 N N . PHE A 1 86 ? -7.662 17.187 -32.744 1.00 67.12 86 PHE A N 1
ATOM 730 C CA . PHE A 1 86 ? -8.851 16.578 -33.347 1.00 67.12 86 PHE A CA 1
ATOM 731 C C . PHE A 1 86 ? -9.962 17.559 -33.737 1.00 67.12 86 PHE A C 1
ATOM 733 O O . PHE A 1 86 ? -10.854 17.160 -34.482 1.00 67.12 86 PHE A O 1
ATOM 740 N N . HIS A 1 87 ? -9.916 18.830 -33.324 1.00 49.28 87 HIS A N 1
ATOM 741 C CA . HIS A 1 87 ? -10.811 19.864 -33.846 1.00 49.28 87 HIS A CA 1
ATOM 742 C C . HIS A 1 87 ? -10.418 20.175 -35.299 1.00 49.28 87 HIS A C 1
ATOM 744 O O . HIS A 1 87 ? -9.373 20.787 -35.535 1.00 49.28 87 HIS A O 1
ATOM 750 N N . PRO A 1 88 ? -11.236 19.815 -36.309 1.00 54.69 88 PRO A N 1
ATOM 751 C CA . PRO A 1 88 ? -10.915 20.144 -37.688 1.00 54.69 88 PRO A CA 1
ATOM 752 C C . PRO A 1 88 ? -11.003 21.659 -37.862 1.00 54.69 88 PRO A C 1
ATOM 754 O O . PRO A 1 88 ? -11.849 22.309 -37.241 1.00 54.69 88 PRO A O 1
ATOM 757 N N . ALA A 1 89 ? -10.179 22.231 -38.736 1.00 48.50 89 ALA A N 1
ATOM 758 C CA . ALA A 1 89 ? -10.304 23.634 -39.105 1.00 48.50 89 ALA A CA 1
ATOM 759 C C . ALA A 1 89 ? -11.663 23.874 -39.796 1.00 48.50 89 ALA A C 1
ATOM 761 O O . ALA A 1 89 ? -11.830 23.567 -40.978 1.00 48.50 89 ALA A O 1
ATOM 762 N N . VAL A 1 90 ? -12.639 24.443 -39.076 1.00 49.91 90 VAL A N 1
ATOM 763 C CA . VAL A 1 90 ? -13.974 24.792 -39.607 1.00 49.91 90 VAL A CA 1
ATOM 764 C C . VAL A 1 90 ? -13.887 26.080 -40.439 1.00 49.91 90 VAL A C 1
ATOM 766 O O . VAL A 1 90 ? -14.508 27.099 -40.146 1.00 49.91 90 VAL A O 1
ATOM 769 N N . HIS A 1 91 ? -13.080 26.040 -41.499 1.00 50.94 91 HIS A N 1
ATOM 770 C CA . HIS A 1 91 ? -12.857 27.135 -42.444 1.00 50.94 91 HIS A CA 1
ATOM 771 C C . HIS A 1 91 ? -12.915 26.657 -43.909 1.00 50.94 91 HIS A C 1
ATOM 773 O O . HIS A 1 91 ? -12.053 27.008 -44.706 1.00 50.94 91 HIS A O 1
ATOM 779 N N . ALA A 1 92 ? -13.963 25.908 -44.288 1.00 43.97 92 ALA A N 1
ATOM 780 C CA . ALA A 1 92 ? -14.529 25.941 -45.650 1.00 43.97 92 ALA A CA 1
ATOM 781 C C . ALA A 1 92 ? -15.894 25.219 -45.769 1.00 43.97 92 ALA A C 1
ATOM 783 O O . ALA A 1 92 ? -15.951 24.002 -45.861 1.00 43.97 92 ALA A O 1
ATOM 784 N N . ARG A 1 93 ? -16.977 26.009 -45.854 1.00 41.62 93 ARG A N 1
ATOM 785 C CA . ARG A 1 93 ? -18.212 25.782 -46.650 1.00 41.62 93 ARG A CA 1
ATOM 786 C C . ARG A 1 93 ? -18.785 24.347 -46.770 1.00 41.62 93 ARG A C 1
ATOM 788 O O . ARG A 1 93 ? -18.323 23.575 -47.600 1.00 41.62 93 ARG A O 1
ATOM 795 N N . SER A 1 94 ? -19.987 24.126 -46.225 1.00 35.41 94 SER A N 1
ATOM 796 C CA . SER A 1 94 ? -21.239 24.279 -47.007 1.00 35.41 94 SER A CA 1
ATOM 797 C C . SER A 1 94 ? -22.498 24.091 -46.129 1.00 35.41 94 SER A C 1
ATOM 799 O O . SER A 1 94 ? -22.475 23.235 -45.246 1.00 35.41 94 SER A O 1
ATOM 801 N N . PRO A 1 95 ? -23.603 24.837 -46.341 1.00 55.78 95 PRO A N 1
ATOM 802 C CA . PRO A 1 95 ? -24.845 24.656 -45.594 1.00 55.78 95 PRO A CA 1
ATOM 803 C C . PRO A 1 95 ? -25.886 23.856 -46.391 1.00 55.78 95 PRO A C 1
ATOM 805 O O . PRO A 1 95 ? -26.511 24.388 -47.309 1.00 55.78 95 PRO A O 1
ATOM 808 N N . LEU A 1 96 ? -26.165 22.610 -46.000 1.00 41.78 96 LEU A N 1
ATOM 809 C CA . LEU A 1 96 ? -27.422 21.960 -46.379 1.00 41.78 96 LEU A CA 1
ATOM 810 C C . LEU A 1 96 ? -27.827 20.876 -45.369 1.00 41.78 96 LEU A C 1
ATOM 812 O O . LEU A 1 96 ? -27.023 20.011 -45.057 1.00 41.78 96 LEU A O 1
ATOM 816 N N . ARG A 1 97 ? -29.067 21.010 -44.869 1.00 40.12 97 ARG A N 1
ATOM 817 C CA . ARG A 1 97 ? -30.083 20.001 -44.470 1.00 40.12 97 ARG A CA 1
ATOM 818 C C . ARG A 1 97 ? -29.554 18.571 -44.188 1.00 40.12 97 ARG A C 1
ATOM 820 O O . ARG A 1 97 ? -28.822 18.009 -44.981 1.00 40.12 97 ARG A O 1
ATOM 827 N N . HIS A 1 98 ? -29.976 17.875 -43.132 1.00 40.44 98 HIS A N 1
ATOM 828 C CA . HIS A 1 98 ? -31.373 17.499 -42.866 1.00 40.44 98 HIS A CA 1
ATOM 829 C C . HIS A 1 98 ? -31.639 17.199 -41.374 1.00 40.44 98 HIS A C 1
ATOM 831 O O . HIS A 1 98 ? -30.719 16.968 -40.596 1.00 40.44 98 HIS A O 1
ATOM 837 N N . SER A 1 99 ? -32.918 17.218 -40.992 1.00 43.75 99 SER A N 1
ATOM 838 C CA . SER A 1 99 ? -33.412 17.081 -39.614 1.00 43.75 99 SER A CA 1
ATOM 839 C C . SER A 1 99 ? -33.661 15.629 -39.160 1.00 43.75 99 SER A C 1
ATOM 841 O O . SER A 1 99 ? -33.837 14.749 -39.998 1.00 43.75 99 SER A O 1
ATOM 843 N N . PHE A 1 100 ? -33.865 15.487 -37.839 1.00 36.41 100 PHE A N 1
ATOM 844 C CA . PHE A 1 100 ? -34.594 14.436 -37.087 1.00 36.41 100 PHE A CA 1
ATOM 845 C C . PHE A 1 100 ? -33.770 13.383 -36.294 1.00 36.41 100 PHE A C 1
ATOM 847 O O . PHE A 1 100 ? -32.607 13.157 -36.620 1.00 36.41 100 PHE A O 1
ATOM 854 N N . PRO A 1 101 ? -34.311 12.853 -35.162 1.00 47.12 101 PRO A N 1
ATOM 855 C CA . PRO A 1 101 ? -33.496 12.574 -33.969 1.00 47.12 101 PRO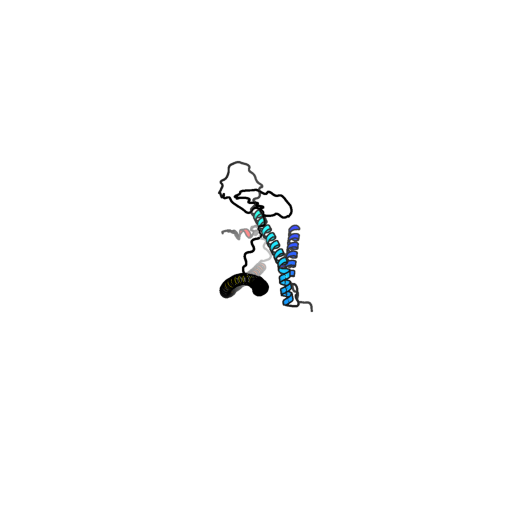 A CA 1
ATOM 856 C C . PRO A 1 101 ? -33.649 11.157 -33.353 1.00 47.12 101 PRO A C 1
ATOM 858 O O . PRO A 1 101 ? -34.541 10.414 -33.734 1.00 47.12 101 PRO A O 1
ATOM 861 N N . LEU A 1 102 ? -32.813 10.877 -32.336 1.00 37.69 102 LEU A N 1
ATOM 862 C CA . LEU A 1 102 ? -32.983 10.002 -31.143 1.00 37.69 102 LEU A CA 1
ATOM 863 C C . LEU A 1 102 ? -33.671 8.611 -31.263 1.00 37.69 102 LEU A C 1
ATOM 865 O O . LEU A 1 102 ? -34.789 8.487 -31.751 1.00 37.69 102 LEU A O 1
ATOM 869 N N . PRO A 1 103 ? -33.090 7.574 -30.625 1.00 41.59 103 PRO A N 1
ATOM 870 C CA . PRO A 1 103 ? -33.636 7.117 -29.328 1.00 41.59 103 PRO A CA 1
ATOM 871 C C . PRO A 1 103 ? -32.520 6.873 -28.282 1.00 41.59 103 PRO A C 1
ATOM 873 O O . PRO A 1 103 ? -31.434 6.420 -28.620 1.00 41.59 103 PRO A O 1
ATOM 876 N N . LYS A 1 104 ? -32.633 7.352 -27.034 1.00 38.09 104 LYS A N 1
ATOM 877 C CA . LYS A 1 104 ? -33.372 6.774 -25.888 1.00 38.09 104 LYS A CA 1
ATOM 878 C C . LYS A 1 104 ? -32.974 5.328 -25.541 1.00 38.09 104 LYS A C 1
ATOM 880 O O . LYS A 1 104 ? -33.369 4.393 -26.224 1.00 38.09 104 LYS A O 1
ATOM 885 N N . GLY A 1 105 ? -32.271 5.189 -24.415 1.00 36.69 105 GLY A N 1
ATOM 886 C CA . GLY A 1 105 ? -32.215 3.992 -23.573 1.00 36.69 105 GLY A CA 1
ATOM 887 C C . GLY A 1 105 ? -32.625 4.394 -22.151 1.00 36.69 105 GLY A C 1
ATOM 888 O O . GLY A 1 105 ? -32.306 5.502 -21.717 1.00 36.69 105 GLY A O 1
ATOM 889 N N . GLU A 1 106 ? -33.400 3.551 -21.479 1.00 33.03 106 GLU A N 1
ATOM 890 C CA . GLU A 1 106 ? -34.178 3.899 -20.281 1.00 33.03 106 GLU A CA 1
ATOM 891 C C . GLU A 1 106 ? -33.527 3.389 -18.990 1.00 33.03 106 GLU A C 1
ATOM 893 O O . GLU A 1 106 ? -32.924 2.316 -18.982 1.00 33.03 106 GLU A O 1
ATOM 898 N N . PHE A 1 107 ? -33.723 4.114 -17.883 1.00 36.00 107 PHE A N 1
ATOM 899 C CA . PHE A 1 107 ? -33.788 3.510 -16.548 1.00 36.00 107 PHE A CA 1
ATOM 900 C C . PHE A 1 107 ? -34.568 4.424 -15.589 1.00 36.00 107 PHE A C 1
ATOM 902 O O . PHE A 1 107 ? -34.042 5.426 -15.109 1.00 36.00 107 PHE A O 1
ATOM 909 N N . ASP A 1 108 ? -35.820 4.064 -15.308 1.00 38.34 108 ASP A N 1
ATOM 910 C CA . ASP A 1 108 ? -36.616 4.630 -14.215 1.00 38.34 108 ASP A CA 1
ATOM 911 C C . ASP A 1 108 ? -36.619 3.644 -13.039 1.00 38.34 108 ASP A C 1
ATOM 913 O O . ASP A 1 108 ? -36.989 2.486 -13.218 1.00 38.34 108 ASP A O 1
ATOM 917 N N . SER A 1 109 ? -36.284 4.106 -11.827 1.00 44.84 109 SER A N 1
ATOM 918 C CA . SER A 1 109 ? -36.943 3.625 -10.600 1.00 44.84 109 SER A CA 1
ATOM 919 C C . SER A 1 109 ? -36.701 4.558 -9.405 1.00 44.84 109 SER A C 1
ATOM 921 O O . SER A 1 109 ? -35.622 4.607 -8.818 1.00 44.84 109 SER A O 1
ATOM 923 N N . ALA A 1 110 ? -37.776 5.228 -8.991 1.00 34.72 110 ALA A N 1
ATOM 924 C CA . ALA A 1 110 ? -38.093 5.582 -7.600 1.00 34.72 110 ALA A CA 1
ATOM 925 C C . ALA A 1 110 ? -37.853 4.390 -6.628 1.00 34.72 110 ALA A C 1
ATOM 927 O O . ALA A 1 110 ? -37.827 3.249 -7.079 1.00 34.72 110 ALA A O 1
ATOM 928 N N . LEU A 1 111 ? -37.725 4.486 -5.297 1.00 35.94 111 LEU A N 1
ATOM 929 C CA . LEU A 1 111 ? -37.877 5.502 -4.227 1.00 35.94 111 LEU A CA 1
ATOM 930 C C . LEU A 1 111 ? -37.114 4.876 -3.003 1.00 35.94 111 LEU A C 1
ATOM 932 O O . LEU A 1 111 ? -36.979 3.660 -2.956 1.00 35.94 111 LEU A O 1
ATOM 936 N N . SER A 1 112 ? -36.569 5.529 -1.967 1.00 33.12 112 SER A N 1
ATOM 937 C CA . SER A 1 112 ? -37.162 6.498 -1.034 1.00 33.12 112 SER A CA 1
ATOM 938 C C . SER A 1 112 ? -36.163 6.878 0.091 1.00 33.12 112 SER A C 1
ATOM 940 O O . SER A 1 112 ? -35.178 6.185 0.322 1.00 33.12 112 SER A O 1
ATOM 942 N N . SER A 1 113 ? -36.525 7.904 0.871 1.00 37.19 113 SER A N 1
ATOM 943 C CA . SER A 1 113 ? -36.286 7.993 2.327 1.00 37.19 113 SER A CA 1
ATOM 944 C C . SER A 1 113 ? -34.862 8.198 2.885 1.00 37.19 113 SER A C 1
ATOM 946 O O . SER A 1 113 ? -34.342 7.363 3.619 1.00 37.19 113 SER A O 1
ATOM 948 N N . ILE A 1 114 ? -34.326 9.414 2.722 1.00 37.16 114 ILE A N 1
ATOM 949 C CA . ILE A 1 114 ? -33.726 10.139 3.860 1.00 37.16 114 ILE A CA 1
ATOM 950 C C . ILE A 1 114 ? -34.310 11.559 3.856 1.00 37.16 114 ILE A C 1
ATOM 952 O O . ILE A 1 114 ? -33.937 12.389 3.029 1.00 37.16 114 ILE A O 1
ATOM 956 N N . LYS A 1 115 ? -35.265 11.831 4.753 1.00 35.16 115 LYS A N 1
ATOM 957 C CA . LYS A 1 115 ? -35.703 13.198 5.077 1.00 35.16 115 LYS A CA 1
ATOM 958 C C . LYS A 1 115 ? -34.988 13.673 6.339 1.00 35.16 115 LYS A C 1
ATOM 960 O O . LYS A 1 115 ? -34.657 12.866 7.202 1.00 35.16 115 LYS A O 1
ATOM 965 N N . CYS A 1 116 ? -34.770 14.983 6.406 1.00 34.09 116 CYS A N 1
ATOM 966 C CA . CYS A 1 116 ? -34.103 15.678 7.499 1.00 34.09 116 CYS A CA 1
ATOM 967 C C . CYS A 1 116 ? -34.651 15.295 8.879 1.00 34.09 116 CYS A C 1
ATOM 969 O O . CYS A 1 116 ? -35.866 15.205 9.059 1.00 34.09 116 CYS A O 1
ATOM 971 N N . PHE A 1 117 ? -33.752 15.209 9.858 1.00 30.91 117 PHE A N 1
ATOM 972 C CA . PHE A 1 117 ? -34.092 15.395 11.260 1.00 30.91 117 PHE A CA 1
ATOM 973 C C . PHE A 1 117 ? -33.195 16.497 11.822 1.00 30.91 117 PHE A C 1
ATOM 975 O O . PHE A 1 117 ? -32.005 16.289 12.046 1.00 30.91 117 PHE A O 1
ATOM 982 N N . ASP A 1 118 ? -33.785 17.673 11.985 1.00 36.16 118 ASP A N 1
ATOM 983 C CA . ASP A 1 118 ? -33.218 18.817 12.686 1.00 36.16 118 ASP A CA 1
ATOM 984 C C . ASP A 1 118 ? -34.378 19.455 13.457 1.00 36.16 118 ASP A C 1
ATOM 986 O O . ASP A 1 118 ? -35.368 19.859 12.845 1.00 36.16 118 ASP A O 1
ATOM 990 N N . SER A 1 119 ? -34.310 19.446 14.789 1.00 43.91 119 SER A N 1
ATOM 991 C CA . SER A 1 119 ? -35.146 20.297 15.641 1.00 43.91 119 SER A CA 1
ATOM 992 C C . SER A 1 119 ? -34.590 20.362 17.059 1.00 43.91 119 SER A C 1
ATOM 994 O O . SER A 1 119 ? -34.453 19.358 17.758 1.00 43.91 119 SER A O 1
ATOM 996 N N . PHE A 1 120 ? -34.327 21.590 17.477 1.00 37.12 120 PHE A N 1
ATOM 997 C CA . PHE A 1 120 ? -33.961 22.021 18.821 1.00 37.12 120 PHE A CA 1
ATOM 998 C C . PHE A 1 120 ? -35.221 22.498 19.591 1.00 37.12 120 PHE A C 1
ATOM 1000 O O . PHE A 1 120 ? -36.294 22.626 19.001 1.00 37.12 120 PHE A O 1
ATOM 1007 N N . THR A 1 121 ? -35.055 22.845 20.876 1.00 39.41 121 THR A N 1
ATOM 1008 C CA . THR A 1 121 ? -35.959 23.649 21.751 1.00 39.41 121 THR A CA 1
ATOM 1009 C C . THR A 1 121 ? -37.287 23.067 22.293 1.00 39.41 121 THR A C 1
ATOM 1011 O O . THR A 1 121 ? -38.287 22.994 21.594 1.00 39.41 121 THR A O 1
ATOM 1014 N N . GLU A 1 122 ? -37.272 22.685 23.581 1.00 36.44 122 GLU A N 1
ATOM 1015 C CA . GLU A 1 122 ? -37.752 23.463 24.760 1.00 36.44 122 GLU A CA 1
ATOM 1016 C C . GLU A 1 122 ? -39.189 24.075 24.871 1.00 36.44 122 GLU A C 1
ATOM 1018 O O . GLU A 1 122 ? -39.704 24.692 23.949 1.00 36.44 122 GLU A O 1
ATOM 1023 N N . VAL A 1 123 ? -39.712 24.031 26.119 1.00 32.28 123 VAL A N 1
ATOM 1024 C CA . VAL A 1 123 ? -40.796 24.823 26.784 1.00 32.28 123 VAL A CA 1
ATOM 1025 C C . VAL A 1 123 ? -42.271 24.670 26.331 1.00 32.28 123 VAL A C 1
ATOM 1027 O O . VAL A 1 123 ? -42.641 25.081 25.239 1.00 32.28 123 VAL A O 1
ATOM 1030 N N . SER A 1 124 ? -43.166 24.238 27.245 1.00 34.78 124 SER A N 1
ATOM 1031 C CA . SER A 1 124 ? -44.236 25.065 27.883 1.00 34.78 124 SER A CA 1
ATOM 1032 C C . SER A 1 124 ? -45.430 24.256 28.454 1.00 34.78 124 SER A C 1
ATOM 1034 O O . SER A 1 124 ? -45.595 23.074 28.171 1.00 34.78 124 SER A O 1
ATOM 1036 N N . TYR A 1 125 ? -46.229 24.920 29.298 1.00 39.03 125 TYR A N 1
ATOM 1037 C CA . TYR A 1 125 ? -47.263 24.419 30.224 1.00 39.03 125 TYR A CA 1
ATOM 1038 C C . TYR A 1 125 ? -48.614 23.996 29.605 1.00 39.03 125 TYR A C 1
ATOM 1040 O O . TYR A 1 125 ? -48.967 24.465 28.528 1.00 39.03 125 TYR A O 1
ATOM 1048 N N . ASN A 1 126 ? -49.379 23.182 30.358 1.00 36.16 126 ASN A N 1
ATOM 1049 C CA . ASN A 1 126 ? -50.791 23.339 30.813 1.00 36.16 126 ASN A CA 1
ATOM 1050 C C . ASN A 1 126 ? -51.092 22.134 31.749 1.00 36.16 126 ASN A C 1
ATOM 1052 O O . ASN A 1 126 ? -50.601 21.045 31.463 1.00 36.16 126 ASN A O 1
ATOM 1056 N N . SER A 1 127 ? -51.659 22.224 32.961 1.00 43.31 127 SER A N 1
ATOM 1057 C CA . SER A 1 127 ? -52.850 22.905 33.527 1.00 43.31 127 SER A CA 1
ATOM 1058 C C . SER A 1 127 ? -54.180 22.191 33.250 1.00 43.31 127 SER A C 1
ATOM 1060 O O . SER A 1 127 ? -54.459 21.869 32.101 1.00 43.31 127 SER A O 1
ATOM 1062 N N . GLU A 1 128 ? -54.955 22.017 34.333 1.00 40.50 128 GLU A N 1
ATOM 1063 C CA . GLU A 1 128 ? -56.324 21.465 34.462 1.00 40.50 128 GLU A CA 1
ATOM 1064 C C . GLU A 1 128 ? -56.532 19.984 34.046 1.00 40.50 128 GLU A C 1
ATOM 1066 O O . GLU A 1 128 ? -56.066 19.539 33.004 1.00 40.50 128 GLU A O 1
ATOM 1071 N N . ASP A 1 129 ? -57.054 19.073 34.882 1.00 34.03 129 ASP A N 1
ATOM 1072 C CA . ASP A 1 129 ? -58.249 19.037 35.766 1.00 34.03 129 ASP A CA 1
ATOM 1073 C C . ASP A 1 129 ? -59.466 18.378 35.082 1.00 34.03 129 ASP A C 1
ATOM 1075 O O . ASP A 1 129 ? -59.862 18.788 33.992 1.00 34.03 129 ASP A O 1
ATOM 1079 N N . SER A 1 130 ? -60.016 17.330 35.717 1.00 37.53 130 SER A N 1
ATOM 1080 C CA . SER A 1 130 ? -61.401 16.822 35.602 1.00 37.53 130 SER A CA 1
ATOM 1081 C C . SER A 1 130 ? -61.597 15.505 36.371 1.00 37.53 130 SER A C 1
ATOM 1083 O O . SER A 1 130 ? -61.222 14.417 35.934 1.00 37.53 130 SER A O 1
ATOM 1085 N N . GLU A 1 131 ? -62.253 15.649 37.511 1.00 47.66 131 GLU A N 1
ATOM 1086 C CA . GLU A 1 131 ? -62.979 14.664 38.318 1.00 47.66 131 GLU A CA 1
ATOM 1087 C C . GLU A 1 131 ? -64.193 14.041 37.576 1.00 47.66 131 GLU A C 1
ATOM 1089 O O . GLU A 1 131 ? -64.916 14.776 36.907 1.00 47.66 131 GLU A O 1
ATOM 1094 N N . ILE A 1 132 ? -64.466 12.724 37.717 1.00 42.12 132 ILE A N 1
ATOM 1095 C CA . ILE A 1 132 ? -65.760 12.080 37.351 1.00 42.12 132 ILE A CA 1
ATOM 1096 C C . ILE A 1 132 ? -66.131 10.912 38.316 1.00 42.12 132 ILE A C 1
ATOM 1098 O O . ILE A 1 132 ? -65.347 9.977 38.485 1.00 42.12 132 ILE A O 1
ATOM 1102 N N . HIS A 1 133 ? -67.356 10.982 38.880 1.00 36.62 133 HIS A N 1
ATOM 1103 C CA . HIS A 1 133 ? -68.157 9.968 39.630 1.00 36.62 133 HIS A CA 1
ATOM 1104 C C . HIS A 1 133 ? -68.779 8.890 38.687 1.00 36.62 133 HIS A C 1
ATOM 1106 O O . HIS A 1 133 ? -68.766 9.077 37.474 1.00 36.62 133 HIS A O 1
ATOM 1112 N N . ASP A 1 134 ? -69.388 7.756 39.072 1.00 47.25 134 ASP A N 1
ATOM 1113 C CA . ASP A 1 134 ? -69.882 7.141 40.336 1.00 47.25 134 ASP A CA 1
ATOM 1114 C C . ASP A 1 134 ? -69.942 5.592 40.102 1.00 47.25 134 ASP A C 1
ATOM 1116 O O . ASP A 1 134 ? -69.239 5.157 39.176 1.00 47.25 134 ASP A O 1
ATOM 1120 N N . PRO A 1 135 ? -70.778 4.717 40.737 1.00 54.75 135 PRO A N 1
ATOM 1121 C CA . PRO A 1 135 ? -71.603 4.740 41.984 1.00 54.75 135 PRO A CA 1
ATOM 1122 C C . PRO A 1 135 ? -71.009 3.776 43.060 1.00 54.75 135 PRO A C 1
ATOM 1124 O O . PRO A 1 135 ? -69.851 3.385 42.922 1.00 54.75 135 PRO A O 1
ATOM 1127 N N . GLU A 1 136 ? -71.695 3.177 44.054 1.00 41.00 136 GLU A N 1
ATOM 1128 C CA . GLU A 1 136 ? -72.806 3.423 45.025 1.00 41.00 136 GLU A CA 1
ATOM 1129 C C . GLU A 1 136 ? -73.148 2.028 45.650 1.00 41.00 136 GLU A C 1
ATOM 1131 O O . GLU A 1 136 ? -72.734 1.007 45.100 1.00 41.00 136 GLU A O 1
ATOM 1136 N N . ASP A 1 137 ? -73.881 2.003 46.775 1.00 43.66 137 ASP A N 1
ATOM 1137 C CA . ASP A 1 137 ? -74.334 0.892 47.653 1.00 43.66 137 ASP A CA 1
ATOM 1138 C C . ASP A 1 137 ? -73.481 0.766 48.940 1.00 43.66 137 ASP A C 1
ATOM 1140 O O . ASP A 1 137 ? -72.323 0.359 48.904 1.00 43.66 137 ASP A O 1
ATOM 1144 N N . GLY A 1 138 ? -73.940 1.094 50.153 1.00 39.50 138 GLY A N 1
ATOM 1145 C CA . GLY A 1 138 ? -75.286 1.418 50.631 1.00 39.50 138 GLY A CA 1
ATOM 1146 C C . GLY A 1 138 ? -75.766 0.377 51.646 1.00 39.50 138 GLY A C 1
ATOM 1147 O O . GLY A 1 138 ? -76.101 -0.728 51.241 1.00 39.50 138 GLY A O 1
ATOM 1148 N N . ASP A 1 139 ? -75.820 0.728 52.941 1.00 41.94 139 ASP A N 1
ATOM 1149 C CA . ASP A 1 139 ? -77.058 0.573 53.728 1.00 41.94 139 ASP A CA 1
ATOM 1150 C C . ASP A 1 139 ? -77.045 1.310 55.092 1.00 41.94 139 ASP A C 1
ATOM 1152 O O . ASP A 1 139 ? -76.007 1.485 55.728 1.00 41.94 139 ASP A O 1
ATOM 1156 N N . ALA A 1 140 ? -78.255 1.681 55.515 1.00 43.31 140 ALA A N 1
ATOM 1157 C CA . ALA A 1 140 ? -78.779 1.877 56.872 1.00 43.31 140 ALA A CA 1
ATOM 1158 C C . ALA A 1 140 ? -77.973 2.634 57.959 1.00 43.31 140 ALA A C 1
ATOM 1160 O O . ALA A 1 140 ? -77.148 2.081 58.687 1.00 43.31 140 ALA A O 1
ATOM 1161 N N . HIS A 1 141 ? -78.443 3.858 58.241 1.00 44.56 141 HIS A N 1
ATOM 1162 C CA . HIS A 1 141 ? -78.470 4.430 59.597 1.00 44.56 141 HIS A CA 1
ATOM 1163 C C . HIS A 1 141 ? -79.077 3.461 60.625 1.00 44.56 141 HIS A C 1
ATOM 1165 O O . HIS A 1 141 ? -80.151 2.914 60.373 1.00 44.56 141 HIS A O 1
ATOM 1171 N N . VAL A 1 142 ? -78.525 3.444 61.845 1.00 44.00 142 VAL A N 1
ATOM 1172 C CA . VAL A 1 142 ? -79.329 3.364 63.079 1.00 44.00 142 VAL A CA 1
ATOM 1173 C C . VAL A 1 142 ? -78.685 4.239 64.163 1.00 44.00 142 VAL A C 1
ATOM 1175 O O . VAL A 1 142 ? -77.799 3.789 64.886 1.00 44.00 142 VAL A O 1
ATOM 1178 N N . ASP A 1 143 ? -79.162 5.476 64.302 1.00 43.50 143 ASP A N 1
ATOM 1179 C CA . ASP A 1 143 ? -79.036 6.215 65.560 1.00 43.50 143 ASP A CA 1
ATOM 1180 C C . ASP A 1 143 ? -80.126 5.710 66.517 1.00 43.50 143 ASP A C 1
ATOM 1182 O O . ASP A 1 143 ? -81.315 5.765 66.196 1.00 43.50 143 ASP A O 1
ATOM 1186 N N . LEU A 1 144 ? -79.726 5.208 67.686 1.00 47.31 144 LEU A N 1
ATOM 1187 C CA . LEU A 1 144 ? -80.628 4.857 68.785 1.00 47.31 144 LEU A CA 1
ATOM 1188 C C . LEU A 1 144 ? -80.046 5.357 70.110 1.00 47.31 144 LEU A C 1
ATOM 1190 O O . LEU A 1 144 ? -79.258 4.671 70.762 1.00 47.31 144 LEU A O 1
ATOM 1194 N N . ASP A 1 145 ? -80.495 6.541 70.523 1.00 43.62 145 ASP A N 1
ATOM 1195 C CA . ASP A 1 145 ? -80.605 6.877 71.941 1.00 43.62 145 ASP A CA 1
ATOM 1196 C C . ASP A 1 145 ? -81.625 5.927 72.591 1.00 43.62 145 ASP A C 1
ATOM 1198 O O . ASP A 1 145 ? -82.785 5.952 72.186 1.00 43.62 145 ASP A O 1
ATOM 1202 N N . GLU A 1 146 ? -81.241 5.148 73.611 1.00 43.97 146 GLU A N 1
ATOM 1203 C CA . GLU A 1 146 ? -82.067 4.928 74.818 1.00 43.97 146 GLU A CA 1
ATOM 1204 C C . GLU A 1 146 ? -81.282 4.210 75.952 1.00 43.97 146 GLU A C 1
ATOM 1206 O O . GLU A 1 146 ? -80.093 3.928 75.775 1.00 43.97 146 GLU A O 1
ATOM 1211 N N . PRO A 1 147 ? -81.803 4.089 77.196 1.00 46.88 147 PRO A N 1
ATOM 1212 C CA . PRO A 1 147 ? -81.152 4.779 78.300 1.00 46.88 147 PRO A CA 1
ATOM 1213 C C . PRO A 1 147 ? -80.525 3.827 79.328 1.00 46.88 147 PRO A C 1
ATOM 1215 O O . PRO A 1 147 ? -80.551 2.602 79.218 1.00 46.88 147 PRO A O 1
ATOM 1218 N N . GLY A 1 148 ? -79.978 4.414 80.394 1.00 44.84 148 GLY A N 1
ATOM 1219 C CA . GLY A 1 148 ? -79.440 3.653 81.514 1.00 44.84 148 GLY A CA 1
ATOM 1220 C C . GLY A 1 148 ? -80.473 2.723 82.156 1.00 44.84 148 GLY A C 1
ATOM 1221 O O . GLY A 1 148 ? -81.597 3.112 82.462 1.00 44.84 148 GLY A O 1
ATOM 1222 N N . THR A 1 149 ? -80.051 1.497 82.451 1.00 40.97 149 THR A N 1
ATOM 1223 C CA . THR A 1 149 ? -80.627 0.701 83.536 1.00 40.97 149 THR A CA 1
ATOM 1224 C C . THR A 1 149 ? -79.478 0.071 84.305 1.00 40.97 149 THR A C 1
ATOM 1226 O O . THR A 1 149 ? -78.786 -0.816 83.806 1.00 40.97 149 THR A O 1
ATOM 1229 N N . GLU A 1 150 ? -79.265 0.543 85.531 1.00 49.22 150 GLU A N 1
ATOM 1230 C CA . GLU A 1 150 ? -78.362 -0.105 86.474 1.00 49.22 150 GLU A CA 1
ATOM 1231 C C . GLU A 1 150 ? -78.863 -1.531 86.737 1.00 49.22 150 GLU A C 1
ATOM 1233 O O . GLU A 1 150 ? -79.891 -1.733 87.382 1.00 49.22 150 GLU A O 1
ATOM 1238 N N . SER A 1 151 ? -78.128 -2.537 86.264 1.00 39.88 151 SER A N 1
ATOM 1239 C CA . SER A 1 151 ? -78.332 -3.918 86.696 1.00 39.88 151 SER A CA 1
ATOM 1240 C C . SER A 1 151 ? -77.105 -4.383 87.461 1.00 39.88 151 SER A C 1
ATOM 1242 O O . SER A 1 151 ? -76.079 -4.752 86.890 1.00 39.88 151 SER A O 1
ATOM 1244 N N . SER A 1 152 ? -77.210 -4.329 88.790 1.00 45.81 152 SER A N 1
ATOM 1245 C CA . SER A 1 152 ? -76.198 -4.845 89.710 1.00 45.81 152 SER A CA 1
ATOM 1246 C C . SER A 1 152 ? -76.179 -6.378 89.666 1.00 45.81 152 SER A C 1
ATOM 1248 O O . SER A 1 152 ? -76.702 -7.054 90.554 1.00 45.81 152 SER A O 1
ATOM 1250 N N . PHE A 1 153 ? -75.579 -6.948 88.619 1.00 31.53 153 PHE A N 1
ATOM 1251 C CA . PHE A 1 153 ? -75.300 -8.377 88.574 1.00 31.53 153 PHE A CA 1
ATOM 1252 C C . PHE A 1 153 ? -73.944 -8.658 89.226 1.00 31.53 153 PHE A C 1
ATOM 1254 O O . PHE A 1 153 ? -72.885 -8.327 88.694 1.00 31.53 153 PHE A O 1
ATOM 1261 N N . ARG A 1 154 ? -73.987 -9.257 90.421 1.00 50.97 154 ARG A N 1
ATOM 1262 C CA . ARG A 1 154 ? -72.803 -9.596 91.219 1.00 50.97 154 ARG A CA 1
ATOM 1263 C C . ARG A 1 154 ? -71.977 -10.700 90.553 1.00 50.97 154 ARG A C 1
ATOM 1265 O O . ARG A 1 154 ? -72.109 -11.870 90.905 1.00 50.97 154 ARG A O 1
ATOM 1272 N N . ILE A 1 155 ? -71.060 -10.324 89.668 1.00 44.56 155 ILE A N 1
ATOM 1273 C CA . ILE A 1 155 ? -69.903 -11.166 89.354 1.00 44.56 155 ILE A CA 1
ATOM 1274 C C . ILE A 1 155 ? -68.877 -10.924 90.457 1.00 44.56 155 ILE A C 1
ATOM 1276 O O . ILE A 1 155 ? -68.154 -9.931 90.452 1.00 44.56 155 ILE A O 1
ATOM 1280 N N . GLY A 1 156 ? -68.853 -11.828 91.434 1.00 50.09 156 GLY A N 1
ATOM 1281 C CA . GLY A 1 156 ? -67.865 -11.847 92.508 1.00 50.09 156 GLY A CA 1
ATOM 1282 C C . GLY A 1 156 ? -66.499 -12.337 92.031 1.00 50.09 156 GLY A C 1
ATOM 1283 O O . GLY A 1 156 ? -66.004 -13.321 92.566 1.00 50.09 156 GLY A O 1
ATOM 1284 N N . ALA A 1 157 ? -65.906 -11.660 91.046 1.00 53.78 157 ALA A N 1
ATOM 1285 C CA . ALA A 1 157 ? -64.453 -11.615 90.951 1.00 53.78 157 ALA A CA 1
ATOM 1286 C C . ALA A 1 157 ? -63.963 -10.744 92.113 1.00 53.78 157 ALA A C 1
ATOM 1288 O O . ALA A 1 157 ? -64.536 -9.679 92.371 1.00 53.78 157 ALA A O 1
ATOM 1289 N N . SER A 1 158 ? -62.934 -11.182 92.837 1.00 61.12 158 SER A N 1
ATOM 1290 C CA . SER A 1 158 ? -62.314 -10.314 93.835 1.00 61.12 158 SER A CA 1
ATOM 1291 C C . SER A 1 158 ? -61.783 -9.062 93.135 1.00 61.12 158 SER A C 1
ATOM 1293 O O . SER A 1 158 ? -61.262 -9.140 92.020 1.00 61.12 158 SER A O 1
ATOM 1295 N N . TYR A 1 159 ? -61.866 -7.904 93.791 1.00 68.44 159 TYR A N 1
ATOM 1296 C CA . TYR A 1 159 ? -61.253 -6.671 93.284 1.00 68.44 159 TYR A CA 1
ATOM 1297 C C . TYR A 1 159 ? -59.758 -6.888 92.963 1.00 68.44 159 TYR A C 1
ATOM 1299 O O . TYR A 1 159 ? -59.255 -6.383 91.962 1.00 68.44 159 TYR A O 1
ATOM 1307 N N . ASP A 1 160 ? -59.087 -7.755 93.731 1.00 79.56 160 ASP A N 1
ATOM 1308 C CA . ASP A 1 160 ? -57.708 -8.198 93.498 1.00 79.56 160 ASP A CA 1
ATOM 1309 C C . ASP A 1 160 ? -57.503 -8.944 92.167 1.00 79.56 160 ASP A C 1
ATOM 1311 O O . ASP A 1 160 ? -56.430 -8.860 91.576 1.00 79.56 160 ASP A O 1
ATOM 1315 N N . GLU A 1 161 ? -58.489 -9.709 91.691 1.00 81.69 161 GLU A N 1
ATOM 1316 C CA . GLU A 1 161 ? -58.404 -10.445 90.419 1.00 81.69 161 GLU A CA 1
ATOM 1317 C C . GLU A 1 161 ? -58.575 -9.497 89.232 1.00 81.69 161 GLU A C 1
ATOM 1319 O O . GLU A 1 161 ? -57.825 -9.587 88.261 1.00 81.69 161 GLU A O 1
ATOM 1324 N N . LEU A 1 162 ? -59.486 -8.524 89.342 1.00 79.75 162 LEU A N 1
ATOM 1325 C CA . LEU A 1 162 ? -59.642 -7.459 88.347 1.00 79.75 162 LEU A CA 1
ATOM 1326 C C . LEU A 1 162 ? -58.399 -6.559 88.268 1.00 79.75 162 LEU A C 1
ATOM 1328 O O . LEU A 1 162 ? -57.998 -6.177 87.168 1.00 79.75 162 LEU A O 1
ATOM 1332 N N . MET A 1 163 ? -57.756 -6.262 89.403 1.00 82.38 163 MET A N 1
ATOM 1333 C CA . MET A 1 163 ? -56.481 -5.537 89.427 1.00 82.38 163 MET A CA 1
ATOM 1334 C C . MET A 1 163 ? -55.356 -6.341 88.761 1.00 82.38 163 MET A C 1
ATOM 1336 O O . MET A 1 163 ? -54.695 -5.816 87.868 1.00 82.38 163 MET A O 1
ATOM 1340 N N . LYS A 1 164 ? -55.193 -7.631 89.094 1.00 87.94 164 LYS A N 1
ATOM 1341 C CA . LYS A 1 164 ? -54.186 -8.507 88.458 1.00 87.94 164 LYS A CA 1
ATOM 1342 C C . LYS A 1 164 ? -54.376 -8.625 86.946 1.00 87.94 164 LYS A C 1
ATOM 1344 O O . LYS A 1 164 ? -53.400 -8.511 86.212 1.00 87.94 164 LYS A O 1
ATOM 1349 N N . LEU A 1 165 ? -55.616 -8.806 86.483 1.00 89.50 165 LEU A N 1
ATOM 1350 C CA . LEU A 1 165 ? -55.942 -8.871 85.053 1.00 89.50 165 LEU A CA 1
ATOM 1351 C C . LEU A 1 165 ? -55.692 -7.539 84.337 1.00 89.50 165 LEU A C 1
ATOM 1353 O O . LEU A 1 165 ? -55.292 -7.541 83.177 1.00 89.50 165 LEU A O 1
ATOM 1357 N N . ARG A 1 166 ? -55.891 -6.397 85.009 1.00 87.00 166 ARG A N 1
ATOM 1358 C CA . ARG A 1 166 ? -55.541 -5.079 84.461 1.00 87.00 166 ARG A CA 1
ATOM 1359 C C . ARG A 1 166 ? -54.030 -4.904 84.334 1.00 87.00 166 ARG A C 1
ATOM 1361 O O . ARG A 1 166 ? -53.568 -4.524 83.265 1.00 87.00 166 ARG A O 1
ATOM 1368 N N . GLU A 1 167 ? -53.269 -5.232 85.374 1.00 86.81 167 GLU A N 1
ATOM 1369 C CA . GLU A 1 167 ? -51.803 -5.225 85.309 1.00 86.81 167 GLU A CA 1
ATOM 1370 C C . GLU A 1 167 ? -51.275 -6.184 84.230 1.00 86.81 167 GLU A C 1
ATOM 1372 O O . GLU A 1 167 ? -50.281 -5.896 83.572 1.00 86.81 167 GLU A O 1
ATOM 1377 N N . GLU A 1 168 ? -51.932 -7.329 84.027 1.00 90.00 168 GLU A N 1
ATOM 1378 C CA . GLU A 1 168 ? -51.585 -8.291 82.980 1.00 90.00 168 GLU A CA 1
ATOM 1379 C C . GLU A 1 168 ? -51.937 -7.785 81.578 1.00 90.00 168 GLU A C 1
ATOM 1381 O O . GLU A 1 168 ? -51.132 -7.939 80.665 1.00 90.00 168 GLU A O 1
ATOM 1386 N N . LEU A 1 169 ? -53.077 -7.106 81.414 1.00 89.00 169 LEU A N 1
ATOM 1387 C CA . LEU A 1 169 ? -53.441 -6.418 80.175 1.00 89.00 169 LEU A CA 1
ATOM 1388 C C . LEU A 1 169 ? -52.421 -5.327 79.822 1.00 89.00 169 LEU A C 1
ATOM 1390 O O . LEU A 1 169 ? -52.051 -5.196 78.659 1.00 89.00 169 LEU A O 1
ATOM 1394 N N . ASP A 1 170 ? -51.976 -4.546 80.806 1.00 90.19 170 ASP A N 1
ATOM 1395 C CA . ASP A 1 170 ? -51.020 -3.464 80.580 1.00 90.19 170 ASP A CA 1
ATOM 1396 C C . ASP A 1 170 ? -49.613 -4.025 80.270 1.00 90.19 170 ASP A C 1
ATOM 1398 O O . ASP A 1 170 ? -49.024 -3.617 79.270 1.00 90.19 170 ASP A O 1
ATOM 1402 N N . ARG A 1 171 ? -49.154 -5.085 80.963 1.00 92.75 171 ARG A N 1
ATOM 1403 C CA . ARG A 1 171 ? -47.954 -5.859 80.561 1.00 92.75 171 ARG A CA 1
ATOM 1404 C C . ARG A 1 171 ? -48.060 -6.413 79.134 1.00 92.75 171 ARG A C 1
ATOM 1406 O O . ARG A 1 171 ? -47.119 -6.305 78.357 1.00 92.75 171 ARG A O 1
ATOM 1413 N N . LEU A 1 172 ? -49.204 -6.996 78.764 1.00 92.12 172 LEU A N 1
ATOM 1414 C CA . LEU A 1 172 ? -49.426 -7.554 77.424 1.00 92.12 172 LEU A CA 1
ATOM 1415 C C . LEU A 1 172 ? -49.481 -6.477 76.330 1.00 92.12 172 LEU A C 1
ATOM 1417 O O . LEU A 1 172 ? -49.155 -6.779 75.182 1.00 92.12 172 LEU A O 1
ATOM 1421 N N . LYS A 1 173 ? -49.870 -5.234 76.645 1.00 93.38 173 LYS A N 1
ATOM 1422 C CA . LYS A 1 173 ? -49.760 -4.104 75.707 1.00 93.38 173 LYS A CA 1
ATOM 1423 C C . LYS A 1 173 ? -48.306 -3.715 75.483 1.00 93.38 173 LYS A C 1
ATOM 1425 O O . LYS A 1 173 ? -47.911 -3.611 74.328 1.00 93.38 173 LYS A O 1
ATOM 1430 N N . GLU A 1 174 ? -47.523 -3.560 76.551 1.00 92.50 174 GLU A N 1
ATOM 1431 C CA . GLU A 1 174 ? -46.088 -3.245 76.467 1.00 92.50 174 GLU A CA 1
ATOM 1432 C C . GLU A 1 174 ? -45.340 -4.297 75.625 1.00 92.50 174 GLU A C 1
ATOM 1434 O O . GLU A 1 174 ? -44.606 -3.950 74.697 1.00 92.50 174 GLU A O 1
ATOM 1439 N N . ASP A 1 175 ? -45.617 -5.586 75.854 1.00 93.44 175 ASP A N 1
ATOM 1440 C CA . ASP A 1 175 ? -45.061 -6.695 75.064 1.00 93.44 175 ASP A CA 1
ATOM 1441 C C . ASP A 1 175 ? -45.497 -6.642 73.583 1.00 93.44 175 ASP A C 1
ATOM 1443 O O . ASP A 1 175 ? -44.692 -6.896 72.682 1.00 93.44 175 ASP A O 1
ATOM 1447 N N . ASN A 1 176 ? -46.753 -6.273 73.296 1.00 93.00 176 ASN A N 1
ATOM 1448 C CA . ASN A 1 176 ? -47.236 -6.085 71.922 1.00 93.00 176 ASN A CA 1
ATOM 1449 C C . ASN A 1 176 ? -46.590 -4.871 71.235 1.00 93.00 176 ASN A C 1
ATOM 1451 O O . ASN A 1 176 ? -46.239 -4.955 70.058 1.00 93.00 176 ASN A O 1
ATOM 1455 N N . GLU A 1 177 ? -46.409 -3.750 71.931 1.00 94.12 177 GLU A N 1
ATOM 1456 C CA . GLU A 1 177 ? -45.726 -2.565 71.396 1.00 94.12 177 GLU A CA 1
ATOM 1457 C C . GLU A 1 177 ? -44.257 -2.870 71.080 1.00 94.12 177 GLU A C 1
ATOM 1459 O O . GLU A 1 177 ? -43.780 -2.551 69.986 1.00 94.12 177 GLU A O 1
ATOM 1464 N N . PHE A 1 178 ? -43.571 -3.600 71.966 1.00 95.19 178 PHE A N 1
ATOM 1465 C CA . PHE A 1 178 ? -42.226 -4.111 71.711 1.00 95.19 178 PHE A CA 1
ATOM 1466 C C . PHE A 1 178 ? -42.183 -5.029 70.477 1.00 95.19 178 PHE A C 1
ATOM 1468 O O . PHE A 1 178 ? -41.348 -4.837 69.587 1.00 95.19 178 PHE A O 1
ATOM 1475 N N . GLN A 1 179 ? -43.115 -5.982 70.357 1.00 94.50 179 GLN A N 1
ATOM 1476 C CA . GLN A 1 179 ? -43.214 -6.849 69.177 1.00 94.50 179 GLN A CA 1
ATOM 1477 C C . GLN A 1 179 ? -43.465 -6.056 67.886 1.00 94.50 179 GLN A C 1
ATOM 1479 O O . GLN A 1 179 ? -42.836 -6.348 66.866 1.00 94.50 179 GLN A O 1
ATOM 1484 N N . ARG A 1 180 ? -44.321 -5.023 67.911 1.00 94.00 180 ARG A N 1
ATOM 1485 C CA . ARG A 1 180 ? -44.565 -4.151 66.747 1.00 94.00 180 ARG A CA 1
ATOM 1486 C C . ARG A 1 180 ? -43.304 -3.398 66.328 1.00 94.00 180 ARG A C 1
ATOM 1488 O O . ARG A 1 180 ? -43.002 -3.389 65.137 1.00 94.00 180 ARG A O 1
ATOM 1495 N N . HIS A 1 181 ? -42.528 -2.857 67.268 1.00 96.44 181 HIS A N 1
ATOM 1496 C CA . HIS A 1 181 ? -41.240 -2.228 66.952 1.00 96.44 181 HIS A CA 1
ATOM 1497 C C . HIS A 1 181 ? -40.230 -3.212 66.343 1.00 96.44 181 HIS A C 1
ATOM 1499 O O . HIS A 1 181 ? -39.575 -2.879 65.355 1.00 96.44 181 HIS A O 1
ATOM 1505 N N . VAL A 1 182 ? -40.141 -4.445 66.858 1.00 96.56 182 VAL A N 1
ATOM 1506 C CA . VAL A 1 182 ? -39.276 -5.492 66.279 1.00 96.56 182 VAL A CA 1
ATOM 1507 C C . VAL A 1 182 ? -39.723 -5.878 64.862 1.00 96.56 182 VAL A C 1
ATOM 1509 O O . VAL A 1 182 ? -38.879 -6.097 63.991 1.00 96.56 182 VAL A O 1
ATOM 1512 N N . ILE A 1 183 ? -41.032 -5.949 64.601 1.00 94.38 183 ILE A N 1
ATOM 1513 C CA . ILE A 1 183 ? -41.582 -6.200 63.259 1.00 94.38 183 ILE A CA 1
ATOM 1514 C C . ILE A 1 183 ? -41.254 -5.037 62.313 1.00 94.38 183 ILE A C 1
ATOM 1516 O O . ILE A 1 183 ? -40.816 -5.279 61.190 1.00 94.38 183 ILE A O 1
ATOM 1520 N N . GLU A 1 184 ? -41.411 -3.788 62.756 1.00 95.19 184 GLU A N 1
ATOM 1521 C CA . GLU A 1 184 ? -41.119 -2.600 61.945 1.00 95.19 184 GLU A CA 1
ATOM 1522 C C . GLU A 1 184 ? -39.623 -2.482 61.609 1.00 95.19 184 GLU A C 1
ATOM 1524 O O . GLU A 1 184 ? -39.266 -2.181 60.469 1.00 95.19 184 GLU A O 1
ATOM 1529 N N . GLN A 1 185 ? -38.734 -2.778 62.564 1.00 96.25 185 GLN A N 1
ATOM 1530 C CA . GLN A 1 185 ? -37.295 -2.823 62.306 1.00 96.25 185 GLN A CA 1
ATOM 1531 C C . GLN A 1 185 ? -36.956 -3.898 61.260 1.00 96.25 185 GLN A C 1
ATOM 1533 O O . GLN A 1 185 ? -36.289 -3.601 60.269 1.00 96.25 185 GLN A O 1
ATOM 1538 N N . LYS A 1 186 ? -37.486 -5.119 61.416 1.00 95.62 186 LYS A N 1
ATOM 1539 C CA . LYS A 1 186 ? -37.299 -6.205 60.437 1.00 95.62 186 LYS A CA 1
ATOM 1540 C C . LYS A 1 186 ? -37.899 -5.888 59.065 1.00 95.62 186 LYS A C 1
ATOM 1542 O O . LYS A 1 186 ? -37.396 -6.376 58.057 1.00 95.62 186 LYS A O 1
ATOM 1547 N N . ALA A 1 187 ? -38.963 -5.087 58.997 1.00 95.50 187 ALA A N 1
ATOM 1548 C CA . ALA A 1 187 ? -39.530 -4.630 57.730 1.00 95.50 187 ALA A CA 1
ATOM 1549 C C . ALA A 1 187 ? -38.562 -3.694 56.985 1.00 95.50 187 ALA A C 1
ATOM 1551 O O . ALA A 1 187 ? -38.334 -3.896 55.794 1.00 95.50 187 ALA A O 1
ATOM 1552 N N . LYS A 1 188 ? -37.928 -2.748 57.693 1.00 96.25 188 LYS A N 1
ATOM 1553 C CA . LYS A 1 188 ? -36.898 -1.850 57.133 1.00 96.25 188 LYS A CA 1
ATOM 1554 C C . LYS A 1 188 ? -35.657 -2.625 56.679 1.00 96.25 188 LYS A C 1
ATOM 1556 O O . LYS A 1 188 ? -35.209 -2.456 55.550 1.00 96.25 188 LYS A O 1
ATOM 1561 N N . GLU A 1 189 ? -35.170 -3.554 57.505 1.00 96.38 189 GLU A N 1
ATOM 1562 C CA . GLU A 1 189 ? -34.055 -4.448 57.149 1.00 96.38 189 GLU A CA 1
ATOM 1563 C C . GLU A 1 189 ? -34.369 -5.290 55.894 1.00 96.38 189 GLU A C 1
ATOM 1565 O O . GLU A 1 189 ? -33.527 -5.422 55.005 1.00 96.38 189 GLU A O 1
ATOM 1570 N N . ASN A 1 190 ? -35.598 -5.808 55.764 1.00 95.06 190 ASN A N 1
ATOM 1571 C CA . ASN A 1 190 ? -36.044 -6.518 54.560 1.00 95.06 190 ASN A CA 1
ATOM 1572 C C . ASN A 1 190 ? -36.158 -5.607 53.325 1.00 95.06 190 ASN A C 1
ATOM 1574 O O . ASN A 1 190 ? -35.888 -6.062 52.212 1.00 95.06 190 ASN A O 1
ATOM 1578 N N . GLU A 1 191 ? -36.545 -4.339 53.481 1.00 96.38 191 GLU A N 1
ATOM 1579 C CA . GLU A 1 191 ? -36.599 -3.379 52.374 1.00 96.38 191 GLU A CA 1
ATOM 1580 C C . GLU A 1 191 ? -35.196 -3.065 51.830 1.00 96.38 191 GLU A C 1
ATOM 1582 O O . GLU A 1 191 ? -34.976 -3.130 50.613 1.00 96.38 191 GLU A O 1
ATOM 1587 N N . ASP A 1 192 ? -34.228 -2.829 52.721 1.00 96.50 192 ASP A N 1
ATOM 1588 C CA . ASP A 1 192 ? -32.819 -2.638 52.364 1.00 96.50 192 ASP A CA 1
ATOM 1589 C C . ASP A 1 192 ? -32.216 -3.899 51.721 1.00 96.50 192 ASP A C 1
ATOM 1591 O O . ASP A 1 192 ? -31.566 -3.808 50.674 1.00 96.50 192 ASP A O 1
ATOM 1595 N N . LEU A 1 193 ? -32.500 -5.094 52.256 1.00 96.94 193 LEU A N 1
ATOM 1596 C CA . LEU A 1 193 ? -32.108 -6.370 51.639 1.00 96.94 193 LEU A CA 1
ATOM 1597 C C . LEU A 1 193 ? -32.718 -6.545 50.241 1.00 96.94 193 LEU A C 1
ATOM 1599 O O . LEU A 1 193 ? -32.034 -6.981 49.310 1.00 96.94 193 LEU A O 1
ATOM 1603 N N . MET A 1 194 ? -33.983 -6.166 50.043 1.00 94.94 194 MET A N 1
ATOM 1604 C CA . MET A 1 194 ? -34.628 -6.189 48.727 1.00 94.94 194 MET A CA 1
ATOM 1605 C C . MET A 1 194 ? -34.008 -5.170 47.765 1.00 94.94 194 MET A C 1
ATOM 1607 O O . MET A 1 194 ? -33.884 -5.444 46.571 1.00 94.94 194 MET A O 1
ATOM 1611 N N . LYS A 1 195 ? -33.586 -3.995 48.243 1.00 96.56 195 LYS A N 1
ATOM 1612 C CA . LYS A 1 195 ? -32.845 -3.008 47.444 1.00 96.56 195 LYS A CA 1
ATOM 1613 C C . LYS A 1 195 ? -31.473 -3.549 47.029 1.00 96.56 195 LYS A C 1
ATOM 1615 O O . LYS A 1 195 ? -31.182 -3.578 45.835 1.00 96.56 195 LYS A O 1
ATOM 1620 N N . GLN A 1 196 ? -30.700 -4.088 47.972 1.00 97.25 196 GLN A N 1
ATOM 1621 C CA . GLN A 1 196 ? -29.412 -4.729 47.696 1.00 97.25 196 GLN A CA 1
ATOM 1622 C C . GLN A 1 196 ? -29.558 -5.902 46.713 1.00 97.25 196 GLN A C 1
ATOM 1624 O O . GLN A 1 196 ? -28.755 -6.038 45.793 1.00 97.25 196 GLN A O 1
ATOM 1629 N N . THR A 1 197 ? -30.616 -6.707 46.846 1.00 94.62 197 THR A N 1
ATOM 1630 C CA . THR A 1 197 ? -30.920 -7.814 45.925 1.00 94.62 197 THR A CA 1
ATOM 1631 C C . THR A 1 197 ? -31.188 -7.307 44.504 1.00 94.62 197 THR A C 1
ATOM 1633 O O . THR A 1 197 ? -30.657 -7.872 43.550 1.00 94.62 197 THR A O 1
ATOM 1636 N N . ARG A 1 198 ? -31.946 -6.211 44.333 1.00 96.12 198 ARG A N 1
ATOM 1637 C CA . ARG A 1 198 ? -32.172 -5.582 43.014 1.00 96.12 198 ARG A CA 1
ATOM 1638 C C . ARG A 1 198 ? -30.880 -5.046 42.393 1.00 96.12 198 ARG A C 1
ATOM 1640 O O . ARG A 1 198 ? -30.695 -5.154 41.186 1.00 96.12 198 ARG A O 1
ATOM 1647 N N . ASP A 1 199 ? -29.985 -4.466 43.185 1.00 96.69 199 ASP A N 1
ATOM 1648 C CA . ASP A 1 199 ? -28.722 -3.944 42.653 1.00 96.69 199 ASP A CA 1
ATOM 1649 C C . ASP A 1 199 ? -27.730 -5.077 42.321 1.00 96.69 199 ASP A C 1
ATOM 1651 O O . ASP A 1 199 ? -27.054 -5.022 41.290 1.00 96.69 199 ASP A O 1
ATOM 1655 N N . LEU A 1 200 ? -27.735 -6.175 43.089 1.00 96.88 200 LEU A N 1
ATOM 1656 C CA . LEU A 1 200 ? -27.021 -7.413 42.753 1.00 96.88 200 LEU A CA 1
ATOM 1657 C C . LEU A 1 200 ? -27.537 -8.073 41.463 1.00 96.88 200 LEU A C 1
ATOM 1659 O O . LEU A 1 200 ? -26.725 -8.575 40.680 1.00 96.88 200 LEU A O 1
ATOM 1663 N N . THR A 1 201 ? -28.849 -8.067 41.189 1.00 96.00 201 THR A N 1
ATOM 1664 C CA . THR A 1 201 ? -29.374 -8.618 39.923 1.00 96.00 201 THR A CA 1
ATOM 1665 C C . THR A 1 201 ? -28.999 -7.756 38.717 1.00 96.00 201 THR A C 1
ATOM 1667 O O . THR A 1 201 ? -28.618 -8.315 37.686 1.00 96.00 201 THR A O 1
ATOM 1670 N N . LYS A 1 202 ? -28.998 -6.418 38.842 1.00 97.38 202 LYS A N 1
ATOM 1671 C CA . LYS A 1 202 ? -28.472 -5.511 37.799 1.00 97.38 202 LYS A CA 1
ATOM 1672 C C . LYS A 1 202 ? -26.995 -5.787 37.509 1.00 97.38 202 LYS A C 1
ATOM 1674 O O . LYS A 1 202 ? -26.639 -6.044 36.360 1.00 97.38 202 LYS A O 1
ATOM 1679 N N . LEU A 1 203 ? -26.160 -5.821 38.552 1.00 97.38 203 LEU A N 1
ATOM 1680 C CA . LEU A 1 203 ? -24.722 -6.077 38.424 1.00 97.38 203 LEU A CA 1
ATOM 1681 C C . LEU A 1 203 ? -24.443 -7.450 37.793 1.00 97.38 203 LEU A C 1
ATOM 1683 O O . LEU A 1 203 ? -23.573 -7.567 36.935 1.00 97.38 203 LEU A O 1
ATOM 1687 N N . THR A 1 204 ? -25.218 -8.477 38.157 1.00 96.69 204 THR A N 1
ATOM 1688 C CA . THR A 1 204 ? -25.151 -9.806 37.525 1.00 96.69 204 THR A CA 1
ATOM 1689 C C . THR A 1 204 ? -25.484 -9.744 36.028 1.00 96.69 204 THR A C 1
ATOM 1691 O O . THR A 1 204 ? -24.764 -10.335 35.224 1.00 96.69 204 THR A O 1
ATOM 1694 N N . SER A 1 205 ? -26.521 -8.993 35.632 1.00 96.81 205 SER A N 1
ATOM 1695 C CA . SER A 1 205 ? -26.847 -8.740 34.217 1.00 96.81 205 SER A 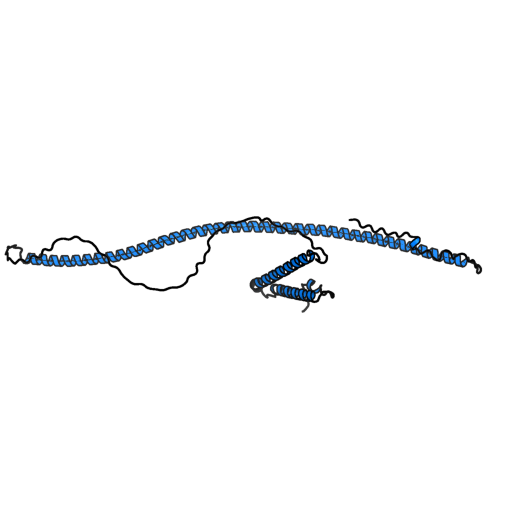CA 1
ATOM 1696 C C . SER A 1 205 ? -25.665 -8.104 33.478 1.00 96.81 205 SER A C 1
ATOM 1698 O O . SER A 1 205 ? -25.258 -8.580 32.418 1.00 96.81 205 SER A O 1
ATOM 1700 N N . ASP A 1 206 ? -25.070 -7.057 34.042 1.00 97.25 206 ASP A N 1
ATOM 1701 C CA . ASP A 1 206 ? -24.017 -6.308 33.354 1.00 97.25 206 ASP A CA 1
ATOM 1702 C C . ASP A 1 206 ? -22.703 -7.104 33.276 1.00 97.25 206 ASP A C 1
ATOM 1704 O O . ASP A 1 206 ? -22.024 -7.075 32.249 1.00 97.25 206 ASP A O 1
ATOM 1708 N N . LEU A 1 207 ? -22.412 -7.937 34.283 1.00 96.75 207 LEU A N 1
ATOM 1709 C CA . LEU A 1 207 ? -21.343 -8.939 34.222 1.00 96.75 207 LEU A CA 1
ATOM 1710 C C . LEU A 1 207 ? -21.554 -9.968 33.098 1.00 96.75 207 LEU A C 1
ATOM 1712 O O . LEU A 1 207 ? -20.575 -10.373 32.471 1.00 96.75 207 LEU A O 1
ATOM 1716 N N . THR A 1 208 ? -22.795 -10.386 32.808 1.00 95.75 208 THR A N 1
ATOM 1717 C CA . THR A 1 208 ? -23.054 -11.278 31.658 1.00 95.75 208 THR A CA 1
ATOM 1718 C C . THR A 1 208 ? -22.815 -10.583 30.316 1.00 95.75 208 THR A C 1
ATOM 1720 O O . THR A 1 208 ? -22.102 -11.140 29.485 1.00 95.75 208 THR A O 1
ATOM 1723 N N . LYS A 1 209 ? -23.272 -9.335 30.135 1.00 97.50 209 LYS A N 1
ATOM 1724 C CA . LYS A 1 209 ? -23.020 -8.551 28.907 1.00 97.50 209 LYS A CA 1
ATOM 1725 C C . LYS A 1 209 ? -21.523 -8.363 28.644 1.00 97.50 209 LYS A C 1
ATOM 1727 O O . LYS A 1 209 ? -21.039 -8.700 27.568 1.00 97.50 209 LYS A O 1
ATOM 1732 N N . LEU A 1 210 ? -20.773 -7.912 29.654 1.00 97.69 210 LEU A N 1
ATOM 1733 C CA . LEU A 1 210 ? -19.321 -7.710 29.558 1.00 97.69 210 LEU A CA 1
ATOM 1734 C C . LEU A 1 210 ? -18.564 -9.012 29.250 1.00 97.69 210 LEU A C 1
ATOM 1736 O O . LEU A 1 210 ? -17.537 -8.992 28.571 1.00 97.69 210 LEU A O 1
ATOM 1740 N N . LYS A 1 211 ? -19.059 -10.158 29.731 1.00 97.88 211 LYS A N 1
ATOM 1741 C CA . LYS A 1 211 ? -18.489 -11.475 29.423 1.00 97.88 211 LYS A CA 1
ATOM 1742 C C . LYS A 1 211 ? -18.700 -11.860 27.955 1.00 97.88 211 LYS A C 1
ATOM 1744 O O . LYS A 1 211 ? -17.766 -12.369 27.334 1.00 97.88 211 LYS A O 1
ATOM 1749 N N . ASP A 1 212 ? -19.879 -11.597 27.401 1.00 97.00 212 ASP A N 1
ATOM 1750 C CA . ASP A 1 212 ? -20.189 -11.884 25.997 1.00 97.00 212 ASP A CA 1
ATOM 1751 C C . ASP A 1 212 ? -19.427 -10.932 25.051 1.00 97.00 212 ASP A C 1
ATOM 1753 O O . ASP A 1 212 ? -18.845 -11.364 24.051 1.00 97.00 212 ASP A O 1
ATOM 1757 N N . GLU A 1 213 ? -19.311 -9.650 25.412 1.00 97.81 213 GLU A N 1
ATOM 1758 C CA . GLU A 1 213 ? -18.433 -8.681 24.737 1.00 97.81 213 GLU A CA 1
ATOM 1759 C C . GLU A 1 213 ? -16.966 -9.137 24.746 1.00 97.81 213 GLU A C 1
ATOM 1761 O O . GLU A 1 213 ? -16.303 -9.136 23.707 1.00 97.81 213 GLU A O 1
ATOM 1766 N N . LEU A 1 214 ? -16.455 -9.617 25.884 1.00 97.12 214 LEU A N 1
ATOM 1767 C CA . LEU A 1 214 ? -15.097 -10.156 25.974 1.00 97.12 214 LEU A CA 1
ATOM 1768 C C . LEU A 1 214 ? -14.890 -11.356 25.030 1.00 97.12 214 LEU A C 1
ATOM 1770 O O . LEU A 1 214 ? -13.838 -11.471 24.397 1.00 97.12 214 LEU A O 1
ATOM 1774 N N . GLU A 1 215 ? -15.870 -12.253 24.911 1.00 97.56 215 GLU A N 1
ATOM 1775 C CA . GLU A 1 215 ? -15.761 -13.452 24.071 1.00 97.56 215 GLU A CA 1
ATOM 1776 C C . GLU A 1 215 ? -15.880 -13.139 22.567 1.00 97.56 215 GLU A C 1
ATOM 1778 O O . GLU A 1 215 ? -15.143 -13.700 21.742 1.00 97.56 215 GLU A O 1
ATOM 1783 N N . THR A 1 216 ? -16.721 -12.169 22.197 1.00 97.50 216 THR A N 1
ATOM 1784 C CA . THR A 1 216 ? -16.767 -11.645 20.822 1.00 97.50 216 THR A CA 1
ATOM 1785 C C . THR A 1 216 ? -15.467 -10.920 20.455 1.00 97.50 216 THR A C 1
ATOM 1787 O O . THR A 1 216 ? -14.901 -11.199 19.395 1.00 97.50 216 THR A O 1
ATOM 1790 N N . LEU A 1 217 ? -14.907 -10.092 21.346 1.00 97.75 217 LEU A N 1
ATOM 1791 C CA . LEU A 1 217 ? -13.614 -9.425 21.145 1.00 97.75 217 LEU A CA 1
ATOM 1792 C C . LEU A 1 217 ? -12.444 -10.416 21.030 1.00 97.75 217 LEU A C 1
ATOM 1794 O O . LEU A 1 217 ? -11.567 -10.227 20.182 1.00 97.75 217 LEU A O 1
ATOM 1798 N N . LYS A 1 218 ? -12.416 -11.504 21.815 1.00 98.12 218 LYS A N 1
ATOM 1799 C CA . LYS A 1 218 ? -11.434 -12.597 21.635 1.00 98.12 218 LYS A CA 1
ATOM 1800 C C . LYS A 1 218 ? -11.556 -13.236 20.252 1.00 98.12 218 LYS A C 1
ATOM 1802 O O . LYS A 1 218 ? -10.545 -13.445 19.578 1.00 98.12 218 LYS A O 1
ATOM 1807 N N . SER A 1 219 ? -12.783 -13.517 19.817 1.00 97.00 219 SER A N 1
ATOM 1808 C CA . SER A 1 219 ? -13.069 -14.132 18.516 1.00 97.00 219 SER A CA 1
ATOM 1809 C C . SER A 1 219 ? -12.638 -13.230 17.352 1.00 97.00 219 SER A C 1
ATOM 1811 O O . SER A 1 219 ? -11.989 -13.694 16.410 1.00 97.00 219 SER A O 1
ATOM 1813 N N . GLN A 1 220 ? -12.902 -11.923 17.452 1.00 97.31 220 GLN A N 1
ATOM 1814 C CA . GLN A 1 220 ? -12.422 -10.916 16.502 1.00 97.31 220 GLN A CA 1
ATOM 1815 C C . GLN A 1 220 ? -10.889 -10.835 16.479 1.00 97.31 220 GLN A C 1
ATOM 1817 O O . GLN A 1 220 ? -10.295 -10.904 15.402 1.00 97.31 220 GLN A O 1
ATOM 1822 N N . ASN A 1 221 ? -10.229 -10.779 17.641 1.00 96.81 221 ASN A N 1
ATOM 1823 C CA . ASN A 1 221 ? -8.764 -10.777 17.737 1.00 96.81 221 ASN A CA 1
ATOM 1824 C C . ASN A 1 221 ? -8.134 -12.028 17.102 1.00 96.81 221 ASN A C 1
ATOM 1826 O O . ASN A 1 221 ? -7.132 -11.929 16.391 1.00 96.81 221 ASN A O 1
ATOM 1830 N N . LEU A 1 222 ? -8.732 -13.207 17.300 1.00 97.94 222 LEU A N 1
ATOM 1831 C CA . LEU A 1 222 ? -8.282 -14.441 16.655 1.00 97.94 222 LEU A CA 1
ATOM 1832 C C . LEU A 1 222 ? -8.422 -14.370 15.125 1.00 97.94 222 LEU A C 1
ATOM 1834 O O . LEU A 1 222 ? -7.531 -14.834 14.410 1.00 97.94 222 LEU A O 1
ATOM 1838 N N . ASN A 1 223 ? -9.504 -13.776 14.615 1.00 97.56 223 ASN A N 1
ATOM 1839 C CA . ASN A 1 223 ? -9.706 -13.577 13.180 1.00 97.56 223 ASN A CA 1
ATOM 1840 C C . ASN A 1 223 ? -8.688 -12.586 12.586 1.00 97.56 223 ASN A C 1
ATOM 1842 O O . ASN A 1 223 ? -8.016 -12.917 11.611 1.00 97.56 223 ASN A O 1
ATOM 1846 N N . VAL A 1 224 ? -8.487 -11.424 13.218 1.00 98.06 224 VAL A N 1
ATOM 1847 C CA . VAL A 1 224 ? -7.467 -10.439 12.809 1.00 98.06 224 VAL A CA 1
ATOM 1848 C C . VAL A 1 224 ? -6.073 -11.072 12.807 1.00 98.06 224 VAL A C 1
ATOM 1850 O O . VAL A 1 224 ? -5.331 -10.924 11.840 1.00 98.06 224 VAL A O 1
ATOM 1853 N N . LYS A 1 225 ? -5.732 -11.876 13.823 1.00 98.06 225 LYS A N 1
ATOM 1854 C CA . LYS A 1 225 ? -4.451 -12.600 13.895 1.00 98.06 225 LYS A CA 1
ATOM 1855 C C . LYS A 1 225 ? -4.271 -13.628 12.768 1.00 98.06 225 LYS A C 1
ATOM 1857 O O . LYS A 1 225 ? -3.146 -13.828 12.310 1.00 98.06 225 LYS A O 1
ATOM 1862 N N . LYS A 1 226 ? -5.348 -14.272 12.297 1.00 97.56 226 LYS A N 1
ATOM 1863 C CA . LYS A 1 226 ? -5.321 -15.151 11.109 1.00 97.56 226 LYS A CA 1
ATOM 1864 C C . LYS A 1 226 ? -5.114 -14.344 9.823 1.00 97.56 226 LYS A C 1
ATOM 1866 O O . LYS A 1 226 ? -4.237 -14.689 9.034 1.00 97.56 226 LYS A O 1
ATOM 1871 N N . GLN A 1 227 ? -5.864 -13.255 9.641 1.00 97.38 227 GLN A N 1
ATOM 1872 C CA . GLN A 1 227 ? -5.742 -12.370 8.475 1.00 97.38 227 GLN A CA 1
ATOM 1873 C C . GLN A 1 227 ? -4.351 -11.730 8.373 1.00 97.38 227 GLN A C 1
ATOM 1875 O O . GLN A 1 227 ? -3.793 -11.650 7.281 1.00 97.38 227 GLN A O 1
ATOM 1880 N N . LEU A 1 228 ? -3.767 -11.325 9.504 1.00 96.75 228 LEU A N 1
ATOM 1881 C CA . LEU A 1 228 ? -2.428 -10.745 9.571 1.00 96.75 228 LEU A CA 1
ATOM 1882 C C . LEU A 1 228 ? -1.370 -11.749 9.089 1.00 96.75 228 LEU A C 1
ATOM 1884 O O . LEU A 1 228 ? -0.638 -11.436 8.155 1.00 96.75 228 LEU A O 1
ATOM 1888 N N . LYS A 1 229 ? -1.385 -12.991 9.596 1.00 97.69 229 LYS A N 1
ATOM 1889 C CA . LYS A 1 229 ? -0.501 -14.068 9.105 1.00 97.69 229 LYS A CA 1
ATOM 1890 C C . LYS A 1 229 ? -0.669 -14.355 7.609 1.00 97.69 229 LYS A C 1
ATOM 1892 O O . LYS A 1 229 ? 0.310 -14.599 6.908 1.00 97.69 229 LYS A O 1
ATOM 1897 N N . GLN A 1 230 ? -1.904 -14.326 7.105 1.00 97.94 230 GLN A N 1
ATOM 1898 C CA . GLN A 1 230 ? -2.176 -14.519 5.678 1.00 97.94 230 GLN A CA 1
ATOM 1899 C C . GLN A 1 230 ? -1.608 -13.367 4.831 1.00 97.94 230 GLN A C 1
ATOM 1901 O O . GLN A 1 230 ? -1.008 -13.611 3.785 1.00 97.94 230 GLN A O 1
ATOM 1906 N N . ARG A 1 231 ? -1.749 -12.118 5.294 1.00 96.38 231 ARG A N 1
ATOM 1907 C CA . ARG A 1 231 ? -1.182 -10.927 4.643 1.00 96.38 231 ARG A CA 1
ATOM 1908 C C . ARG A 1 231 ? 0.345 -10.907 4.688 1.00 96.38 231 ARG A C 1
ATOM 1910 O O . ARG A 1 231 ? 0.959 -10.509 3.705 1.00 96.38 231 ARG A O 1
ATOM 1917 N N . GLU A 1 232 ? 0.959 -11.367 5.776 1.00 97.75 232 GLU A N 1
ATOM 1918 C CA . GLU A 1 232 ? 2.414 -11.545 5.875 1.00 97.75 232 GLU A CA 1
ATOM 1919 C C . GLU A 1 232 ? 2.924 -12.553 4.837 1.00 97.75 232 GLU A C 1
ATOM 1921 O O . GLU A 1 232 ? 3.852 -12.239 4.093 1.00 97.75 232 GLU A O 1
ATOM 1926 N N . ALA A 1 233 ? 2.274 -13.716 4.710 1.00 97.50 233 ALA A N 1
ATOM 1927 C CA . ALA A 1 233 ? 2.623 -14.717 3.699 1.00 97.50 233 ALA A CA 1
ATOM 1928 C C . ALA A 1 233 ? 2.485 -14.174 2.261 1.00 97.50 233 ALA A C 1
ATOM 1930 O O . ALA A 1 233 ? 3.391 -14.347 1.448 1.00 97.50 233 ALA A O 1
ATOM 1931 N N . GLN A 1 234 ? 1.398 -13.450 1.963 1.00 97.81 234 GLN A N 1
ATOM 1932 C CA . GLN A 1 234 ? 1.209 -12.775 0.670 1.00 97.81 234 GLN A CA 1
ATOM 1933 C C . GLN A 1 234 ? 2.296 -11.725 0.389 1.00 97.81 234 GLN A C 1
ATOM 1935 O O . GLN A 1 234 ? 2.756 -11.605 -0.742 1.00 97.81 234 GLN A O 1
ATOM 1940 N N . ASN A 1 235 ? 2.731 -10.976 1.406 1.00 97.56 235 ASN A N 1
ATOM 1941 C CA . ASN A 1 235 ? 3.773 -9.954 1.280 1.00 97.56 235 ASN A CA 1
ATOM 1942 C C . ASN A 1 235 ? 5.157 -10.580 1.019 1.00 97.56 235 ASN A C 1
ATOM 1944 O O . ASN A 1 235 ? 5.909 -10.080 0.186 1.00 97.56 235 ASN A O 1
ATOM 1948 N N . ILE A 1 236 ? 5.473 -11.703 1.676 1.00 98.06 236 ILE A N 1
ATOM 1949 C CA . ILE A 1 236 ? 6.701 -12.475 1.423 1.00 98.06 236 ILE A CA 1
ATOM 1950 C C . ILE A 1 236 ? 6.727 -12.994 -0.021 1.00 98.06 236 ILE A C 1
ATOM 1952 O O . ILE A 1 236 ? 7.727 -12.806 -0.712 1.00 98.06 236 ILE A O 1
ATOM 1956 N N . GLU A 1 237 ? 5.630 -13.583 -0.502 1.00 98.00 237 GLU A N 1
ATOM 1957 C CA . GLU A 1 237 ? 5.551 -14.103 -1.873 1.00 98.00 237 GLU A CA 1
ATOM 1958 C C . GLU A 1 237 ? 5.601 -12.981 -2.923 1.00 98.00 237 GLU A C 1
ATOM 1960 O O . GLU A 1 237 ? 6.348 -13.083 -3.893 1.00 98.00 237 GLU A O 1
ATOM 1965 N N . ALA A 1 238 ? 4.910 -11.857 -2.700 1.00 97.50 238 ALA A N 1
ATOM 1966 C CA . ALA A 1 238 ? 5.008 -10.692 -3.579 1.00 97.50 238 ALA A CA 1
ATOM 1967 C C . ALA A 1 238 ? 6.448 -10.150 -3.655 1.00 97.50 238 ALA A C 1
ATOM 1969 O O . ALA A 1 238 ? 6.947 -9.868 -4.741 1.00 97.50 238 ALA A O 1
ATOM 1970 N N . LYS A 1 239 ? 7.159 -10.057 -2.520 1.00 98.19 239 LYS A N 1
ATOM 1971 C CA . LYS A 1 239 ? 8.583 -9.674 -2.496 1.00 98.19 239 LYS A CA 1
ATOM 1972 C C . LYS A 1 239 ? 9.463 -10.652 -3.273 1.00 98.19 239 LYS A C 1
ATOM 1974 O O . LYS A 1 239 ? 10.369 -10.202 -3.968 1.00 98.19 239 LYS A O 1
ATOM 1979 N N . ARG A 1 240 ? 9.192 -11.960 -3.184 1.00 98.06 240 ARG A N 1
ATOM 1980 C CA . ARG A 1 240 ? 9.897 -12.992 -3.960 1.00 98.06 240 ARG A CA 1
ATOM 1981 C C . ARG A 1 240 ? 9.717 -12.760 -5.463 1.00 98.06 240 ARG A C 1
ATOM 1983 O O . ARG A 1 240 ? 10.709 -12.688 -6.178 1.00 98.06 240 ARG A O 1
ATOM 1990 N N . GLN A 1 241 ? 8.478 -12.549 -5.908 1.00 98.00 241 GLN A N 1
ATOM 1991 C CA . GLN A 1 241 ? 8.140 -12.286 -7.313 1.00 98.00 241 GLN A CA 1
ATOM 1992 C C . GLN A 1 241 ? 8.758 -10.978 -7.835 1.00 98.00 241 GLN A C 1
ATOM 1994 O O . GLN A 1 241 ? 9.299 -10.955 -8.937 1.00 98.00 241 GLN A O 1
ATOM 1999 N N . PHE A 1 242 ? 8.755 -9.899 -7.042 1.00 97.50 242 PHE A N 1
ATOM 2000 C CA . PHE A 1 242 ? 9.443 -8.657 -7.419 1.00 97.50 242 PHE A CA 1
ATOM 2001 C C . PHE A 1 242 ? 10.960 -8.847 -7.553 1.00 97.50 242 PHE A C 1
ATOM 2003 O O . PHE A 1 242 ? 11.555 -8.320 -8.489 1.00 97.50 242 PHE A O 1
ATOM 2010 N N . GLN A 1 243 ? 11.589 -9.608 -6.652 1.00 97.50 243 GLN A N 1
ATOM 2011 C CA . GLN A 1 243 ? 13.024 -9.890 -6.723 1.00 97.50 243 GLN A CA 1
ATOM 2012 C C . GLN A 1 243 ? 13.385 -10.731 -7.961 1.00 97.50 243 GLN A C 1
ATOM 2014 O O . GLN A 1 243 ? 14.401 -10.471 -8.604 1.00 97.50 243 GLN A O 1
ATOM 2019 N N . GLU A 1 244 ? 12.541 -11.706 -8.302 1.00 97.88 244 GLU A N 1
ATOM 2020 C CA . GLU A 1 244 ? 12.662 -12.559 -9.490 1.00 97.88 244 GLU A CA 1
ATOM 2021 C C . GLU A 1 244 ? 12.546 -11.723 -10.779 1.00 97.88 244 GLU A C 1
ATOM 2023 O O . GLU A 1 244 ? 13.456 -11.740 -11.606 1.00 97.88 244 GLU A O 1
ATOM 2028 N N . ALA A 1 245 ? 11.530 -10.856 -10.879 1.00 98.06 245 ALA A N 1
ATOM 2029 C CA . ALA A 1 245 ? 11.356 -9.938 -12.008 1.00 98.06 245 ALA A CA 1
ATOM 2030 C C . ALA A 1 245 ? 12.502 -8.912 -12.160 1.00 98.06 245 ALA A C 1
ATOM 2032 O O . ALA A 1 245 ? 12.881 -8.563 -13.279 1.00 98.06 245 ALA A O 1
ATOM 2033 N N . ILE A 1 246 ? 13.088 -8.430 -11.053 1.00 97.75 246 ILE A N 1
ATOM 2034 C CA . ILE A 1 246 ? 14.279 -7.562 -11.094 1.00 97.75 246 ILE A CA 1
ATOM 2035 C C . ILE A 1 246 ? 15.478 -8.322 -11.674 1.00 97.75 246 ILE A C 1
ATOM 2037 O O . ILE A 1 246 ? 16.191 -7.777 -12.516 1.00 97.75 246 ILE A O 1
ATOM 2041 N N . TYR A 1 247 ? 15.693 -9.571 -11.254 1.00 97.44 247 TYR A N 1
ATOM 2042 C CA . TYR A 1 247 ? 16.791 -10.398 -11.755 1.00 97.44 247 TYR A CA 1
ATOM 2043 C C . TYR A 1 247 ? 16.652 -10.686 -13.258 1.00 97.44 247 TYR A C 1
ATOM 2045 O O . TYR A 1 247 ? 17.608 -10.490 -14.009 1.00 97.44 247 TYR A O 1
ATOM 2053 N N . GLU A 1 248 ? 15.454 -11.059 -13.716 1.00 98.19 248 GLU A N 1
ATOM 2054 C CA . GLU A 1 248 ? 15.167 -11.251 -15.144 1.00 98.19 248 GLU A CA 1
ATOM 2055 C C . GLU A 1 248 ? 15.352 -9.957 -15.952 1.00 98.19 248 GLU A C 1
ATOM 2057 O O . GLU A 1 248 ? 15.965 -9.979 -17.018 1.00 98.19 248 GLU A O 1
ATOM 2062 N N . SER A 1 249 ? 14.899 -8.810 -15.431 1.00 96.50 249 SER A N 1
ATOM 2063 C CA . SER A 1 249 ? 15.061 -7.513 -16.101 1.00 96.50 249 SER A CA 1
ATOM 2064 C C . SER A 1 249 ? 16.523 -7.075 -16.235 1.00 96.50 249 SER A C 1
ATOM 2066 O O . SER A 1 249 ? 16.868 -6.443 -17.235 1.00 96.50 249 SER A O 1
ATOM 2068 N N . ILE A 1 250 ? 17.378 -7.394 -15.256 1.00 97.75 250 ILE A N 1
ATOM 2069 C CA . ILE A 1 250 ? 18.825 -7.141 -15.341 1.00 97.75 250 ILE A CA 1
ATOM 2070 C C . ILE A 1 250 ? 19.447 -8.067 -16.387 1.00 97.75 250 ILE A C 1
ATOM 2072 O O . ILE A 1 250 ? 20.099 -7.582 -17.305 1.00 97.75 250 ILE A O 1
ATOM 2076 N N . LYS A 1 251 ? 19.167 -9.374 -16.318 1.00 97.94 251 LYS A N 1
ATOM 2077 C CA . LYS A 1 251 ? 19.699 -10.355 -17.271 1.00 97.94 251 LYS A CA 1
ATOM 2078 C C . LYS A 1 251 ? 19.376 -9.987 -18.727 1.00 97.94 251 LYS A C 1
ATOM 2080 O O . LYS A 1 251 ? 20.276 -9.948 -19.560 1.00 97.94 251 LYS A O 1
ATOM 2085 N N . LEU A 1 252 ? 18.114 -9.667 -19.022 1.00 97.25 252 LEU A N 1
ATOM 2086 C CA . LEU A 1 252 ? 17.685 -9.263 -20.367 1.00 97.25 252 LEU A CA 1
ATOM 2087 C C . LEU A 1 252 ? 18.335 -7.946 -20.821 1.00 97.25 252 LEU A C 1
ATOM 2089 O O . LEU A 1 252 ? 18.568 -7.754 -22.012 1.00 97.25 252 LEU A O 1
ATOM 2093 N N . ARG A 1 253 ? 18.644 -7.032 -19.891 1.00 97.06 253 ARG A N 1
ATOM 2094 C CA . ARG A 1 253 ? 19.381 -5.803 -20.209 1.00 97.06 253 ARG A CA 1
ATOM 2095 C C . ARG A 1 253 ? 20.825 -6.108 -20.587 1.00 97.06 253 ARG A C 1
ATOM 2097 O O . ARG A 1 253 ? 21.275 -5.609 -21.610 1.00 97.06 253 ARG A O 1
ATOM 2104 N N . ASP A 1 254 ? 21.516 -6.934 -19.808 1.00 97.12 254 ASP A N 1
ATOM 2105 C CA . ASP A 1 254 ? 22.910 -7.306 -20.069 1.00 97.12 254 ASP A CA 1
ATOM 2106 C C . ASP A 1 254 ? 23.053 -8.033 -21.423 1.00 97.12 254 ASP A C 1
ATOM 2108 O O . ASP A 1 254 ? 24.007 -7.787 -22.165 1.00 97.12 254 ASP A O 1
ATOM 2112 N N . GLU A 1 255 ? 22.074 -8.879 -21.773 1.00 97.56 255 GLU A N 1
ATOM 2113 C CA . GLU A 1 255 ? 21.958 -9.542 -23.081 1.00 97.56 255 GLU A CA 1
ATOM 2114 C C . GLU A 1 255 ? 21.757 -8.517 -24.218 1.00 97.56 255 GLU A C 1
ATOM 2116 O O . GLU A 1 255 ? 22.550 -8.487 -25.160 1.00 97.56 255 GLU A O 1
ATOM 2121 N N . MET A 1 256 ? 20.788 -7.601 -24.094 1.00 96.44 256 MET A N 1
ATOM 2122 C CA . MET A 1 256 ? 20.562 -6.517 -25.068 1.00 96.44 256 MET A CA 1
ATOM 2123 C C . MET A 1 256 ? 21.772 -5.579 -25.223 1.00 96.44 256 MET A C 1
ATOM 2125 O O . MET A 1 256 ? 22.090 -5.134 -26.326 1.00 96.44 256 MET A O 1
ATOM 2129 N N . GLU A 1 257 ? 22.464 -5.249 -24.131 1.00 97.12 257 GLU A N 1
ATOM 2130 C CA . GLU A 1 257 ? 23.681 -4.434 -24.163 1.00 97.12 257 GLU A CA 1
ATOM 2131 C C . GLU A 1 257 ? 24.845 -5.175 -24.837 1.00 97.12 257 GLU A C 1
ATOM 2133 O O . GLU A 1 257 ? 25.650 -4.545 -25.523 1.00 97.12 257 GLU A O 1
ATOM 2138 N N . ALA A 1 258 ? 24.937 -6.501 -24.690 1.00 97.12 258 ALA A N 1
ATOM 2139 C CA . ALA A 1 258 ? 25.918 -7.310 -25.407 1.00 97.12 258 ALA A CA 1
ATOM 2140 C C . ALA A 1 258 ? 25.646 -7.349 -26.918 1.00 97.12 258 ALA A C 1
ATOM 2142 O O . ALA A 1 258 ? 26.575 -7.125 -27.695 1.00 97.12 258 ALA A O 1
ATOM 2143 N N . GLU A 1 259 ? 24.394 -7.555 -27.334 1.00 97.00 259 GLU A N 1
ATOM 2144 C CA . GLU A 1 259 ? 24.012 -7.517 -28.752 1.00 97.00 259 GLU A CA 1
ATOM 2145 C C . GLU A 1 259 ? 24.299 -6.148 -29.383 1.00 97.00 259 GLU A C 1
ATOM 2147 O O . GLU A 1 259 ? 24.915 -6.080 -30.448 1.00 97.00 259 GLU A O 1
ATOM 2152 N N . ASN A 1 260 ? 23.943 -5.053 -28.700 1.00 95.56 260 ASN A N 1
ATOM 2153 C CA . ASN A 1 260 ? 24.222 -3.696 -29.176 1.00 95.56 260 ASN A CA 1
ATOM 2154 C C . ASN A 1 260 ? 25.727 -3.443 -29.369 1.00 95.56 260 ASN A C 1
ATOM 2156 O O . ASN A 1 260 ? 26.115 -2.932 -30.418 1.00 95.56 260 ASN A O 1
ATOM 2160 N N . ARG A 1 261 ? 26.586 -3.862 -28.423 1.00 97.38 261 ARG A N 1
ATOM 2161 C CA . ARG A 1 261 ? 28.052 -3.754 -28.583 1.00 97.38 261 ARG A CA 1
ATOM 2162 C C . ARG A 1 261 ? 28.552 -4.524 -29.807 1.00 97.38 261 ARG A C 1
ATOM 2164 O O . ARG A 1 261 ? 29.307 -3.975 -30.601 1.00 97.38 261 ARG A O 1
ATOM 2171 N N . CYS A 1 262 ? 28.091 -5.761 -30.011 1.00 96.50 262 CYS A N 1
ATOM 2172 C CA . CYS A 1 262 ? 28.478 -6.550 -31.184 1.00 96.50 262 CYS A CA 1
ATOM 2173 C C . CYS A 1 262 ? 28.031 -5.911 -32.512 1.00 96.50 262 CYS A C 1
ATOM 2175 O O . CYS A 1 262 ? 28.741 -6.022 -33.514 1.00 96.50 262 CYS A O 1
ATOM 2177 N N . LEU A 1 263 ? 26.878 -5.234 -32.536 1.00 96.50 263 LEU A N 1
ATOM 2178 C CA . LEU A 1 263 ? 26.412 -4.485 -33.707 1.00 96.50 263 LEU A CA 1
ATOM 2179 C C . LEU A 1 263 ? 27.250 -3.220 -33.958 1.00 96.50 263 LEU A C 1
ATOM 2181 O O . LEU A 1 263 ? 27.572 -2.934 -35.113 1.00 96.50 263 LEU A O 1
ATOM 2185 N N . GLU A 1 264 ? 27.637 -2.489 -32.910 1.00 97.50 264 GLU A N 1
ATOM 2186 C CA . GLU A 1 264 ? 28.537 -1.331 -33.017 1.00 97.50 264 GLU A CA 1
ATOM 2187 C C . GLU A 1 264 ? 29.926 -1.734 -33.535 1.00 97.50 264 GLU A C 1
ATOM 2189 O O . GLU A 1 264 ? 30.402 -1.149 -34.511 1.00 97.50 264 GLU A O 1
ATOM 2194 N N . ASP A 1 265 ? 30.537 -2.782 -32.971 1.00 97.06 265 ASP A N 1
ATOM 2195 C CA . ASP A 1 265 ? 31.833 -3.313 -33.420 1.00 97.06 265 ASP A CA 1
ATOM 2196 C C . ASP A 1 265 ? 31.792 -3.722 -34.905 1.00 97.06 265 ASP A C 1
ATOM 2198 O O . ASP A 1 265 ? 32.676 -3.364 -35.692 1.00 97.06 265 ASP A O 1
ATOM 2202 N N . ALA A 1 266 ? 30.723 -4.410 -35.327 1.00 97.19 266 ALA A N 1
ATOM 2203 C CA . ALA A 1 266 ? 30.528 -4.803 -36.720 1.00 97.19 266 ALA A CA 1
ATOM 2204 C C . ALA A 1 266 ? 30.365 -3.592 -37.660 1.00 97.19 266 ALA A C 1
ATOM 2206 O O . ALA A 1 266 ? 30.866 -3.614 -38.787 1.00 97.19 266 ALA A O 1
ATOM 2207 N N . LEU A 1 267 ? 29.699 -2.515 -37.226 1.00 96.62 267 LEU A N 1
ATOM 2208 C CA . LEU A 1 267 ? 29.613 -1.272 -38.002 1.00 96.62 267 LEU A CA 1
ATOM 2209 C C . LEU A 1 267 ? 30.985 -0.602 -38.146 1.00 96.62 267 LEU A C 1
ATOM 2211 O O . LEU A 1 267 ? 31.344 -0.191 -39.254 1.00 96.62 267 LEU A O 1
ATOM 2215 N N . VAL A 1 268 ? 31.773 -0.546 -37.067 1.00 97.19 268 VAL A N 1
ATOM 2216 C CA . VAL A 1 268 ? 33.136 0.010 -37.076 1.00 97.19 268 VAL A CA 1
ATOM 2217 C C . VAL A 1 268 ? 34.040 -0.762 -38.040 1.00 97.19 268 VAL A C 1
ATOM 2219 O O . VAL A 1 268 ? 34.726 -0.132 -38.850 1.00 97.19 268 VAL A O 1
ATOM 2222 N N . GLU A 1 269 ? 33.997 -2.099 -38.027 1.00 97.50 269 GLU A N 1
ATOM 2223 C CA . GLU A 1 269 ? 34.750 -2.950 -38.962 1.00 97.50 269 GLU A CA 1
ATOM 2224 C C . GLU A 1 269 ? 34.353 -2.676 -40.424 1.00 97.50 269 GLU A C 1
ATOM 2226 O O . GLU A 1 269 ? 35.212 -2.473 -41.290 1.00 97.50 269 GLU A O 1
ATOM 2231 N N . LYS A 1 270 ? 33.045 -2.609 -40.721 1.00 97.00 270 LYS A N 1
ATOM 2232 C CA . LYS A 1 270 ? 32.557 -2.314 -42.081 1.00 97.00 270 LYS A CA 1
ATOM 2233 C C . LYS A 1 270 ? 32.972 -0.926 -42.552 1.00 97.00 270 LYS A C 1
ATOM 2235 O O . LYS A 1 270 ? 33.286 -0.764 -43.733 1.00 97.00 270 LYS A O 1
ATOM 2240 N N . ASP A 1 271 ? 32.973 0.068 -41.671 1.00 97.00 271 ASP A N 1
ATOM 2241 C CA . ASP A 1 271 ? 33.400 1.420 -42.015 1.00 97.00 271 ASP A CA 1
ATOM 2242 C C . ASP A 1 271 ? 34.920 1.537 -42.173 1.00 97.00 271 ASP A C 1
ATOM 2244 O O . ASP A 1 271 ? 35.369 2.281 -43.045 1.00 97.00 271 ASP A O 1
ATOM 2248 N N . GLU A 1 272 ? 35.719 0.762 -41.434 1.00 96.94 272 GLU A N 1
ATOM 2249 C CA . GLU A 1 272 ? 37.164 0.664 -41.674 1.00 96.94 272 GLU A CA 1
ATOM 2250 C C . GLU A 1 272 ? 37.457 0.021 -43.035 1.00 96.94 272 GLU A C 1
ATOM 2252 O O . GLU A 1 272 ? 38.233 0.563 -43.821 1.00 96.94 272 GLU A O 1
ATOM 2257 N N . GLY A 1 273 ? 36.737 -1.048 -43.394 1.00 96.88 273 GLY A N 1
ATOM 2258 C CA . GLY A 1 273 ? 36.809 -1.639 -44.734 1.00 96.88 273 GLY A CA 1
ATOM 2259 C C . GLY A 1 273 ? 36.475 -0.638 -45.852 1.00 96.88 273 GLY A C 1
ATOM 2260 O O . GLY A 1 273 ? 37.173 -0.580 -46.866 1.00 96.88 273 GLY A O 1
ATOM 2261 N N . LYS A 1 274 ? 35.454 0.215 -45.663 1.00 97.31 274 LYS A N 1
ATOM 2262 C CA . LYS A 1 274 ? 35.139 1.311 -46.604 1.00 97.31 274 LYS A CA 1
ATOM 2263 C C . LYS A 1 274 ? 36.270 2.347 -46.670 1.00 97.31 274 LYS A C 1
ATOM 2265 O O . LYS A 1 274 ? 36.625 2.773 -47.771 1.00 97.31 274 LYS A O 1
ATOM 2270 N N . ARG A 1 275 ? 36.839 2.753 -45.526 1.00 97.50 275 ARG A N 1
ATOM 2271 C CA . ARG A 1 275 ? 37.962 3.710 -45.450 1.00 97.50 275 ARG A CA 1
ATOM 2272 C C . ARG A 1 275 ? 39.200 3.188 -46.181 1.00 97.50 275 ARG A C 1
ATOM 2274 O O . ARG A 1 275 ? 39.789 3.924 -46.972 1.00 97.50 275 ARG A O 1
ATOM 2281 N N . GLU A 1 276 ? 39.544 1.917 -45.996 1.00 97.44 276 GLU A N 1
ATOM 2282 C CA . GLU A 1 276 ? 40.677 1.273 -46.665 1.00 97.44 276 GLU A CA 1
ATOM 2283 C C . GLU A 1 276 ? 40.488 1.206 -48.191 1.00 97.44 276 GLU A C 1
ATOM 2285 O O . GLU A 1 276 ? 41.392 1.579 -48.939 1.00 97.44 276 GLU A O 1
ATOM 2290 N N . VAL A 1 277 ? 39.295 0.847 -48.681 1.00 97.75 277 VAL A N 1
ATOM 2291 C CA . VAL A 1 277 ? 38.992 0.880 -50.127 1.00 97.75 277 VAL A CA 1
ATOM 2292 C C . VAL A 1 277 ? 39.122 2.300 -50.695 1.00 97.75 277 VAL A C 1
ATOM 2294 O O . VAL A 1 277 ? 39.701 2.488 -51.767 1.00 97.75 277 VAL A O 1
ATOM 2297 N N . ILE A 1 278 ? 38.655 3.325 -49.971 1.00 97.50 278 ILE A N 1
ATOM 2298 C CA . ILE A 1 278 ? 38.829 4.733 -50.371 1.00 97.50 278 ILE A CA 1
ATOM 2299 C C . ILE A 1 278 ? 40.319 5.111 -50.425 1.00 97.50 278 ILE A C 1
ATOM 2301 O O . ILE A 1 278 ? 40.738 5.792 -51.367 1.00 97.50 278 ILE A O 1
ATOM 2305 N N . ARG A 1 279 ? 41.137 4.647 -49.471 1.00 97.62 279 ARG A N 1
ATOM 2306 C CA . ARG A 1 279 ? 42.593 4.870 -49.454 1.00 97.62 279 ARG A CA 1
ATOM 2307 C C . ARG A 1 279 ? 43.275 4.232 -5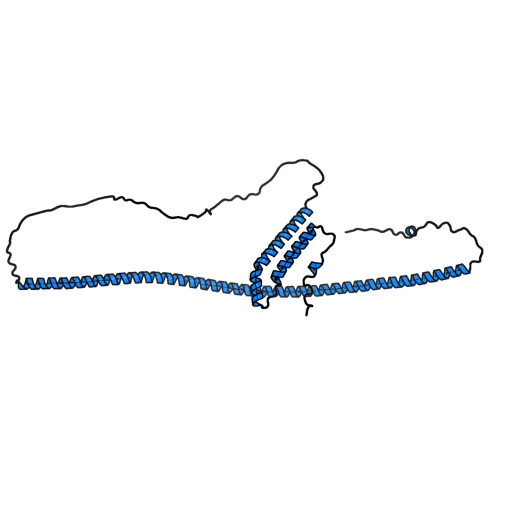0.668 1.00 97.62 279 ARG A C 1
ATOM 2309 O O . ARG A 1 279 ? 44.059 4.902 -51.342 1.00 97.62 279 ARG A O 1
ATOM 2316 N N . GLN A 1 280 ? 42.941 2.981 -50.989 1.00 97.75 280 GLN A N 1
ATOM 2317 C CA . GLN A 1 280 ? 43.479 2.263 -52.153 1.00 97.75 280 GLN A CA 1
ATOM 2318 C C . GLN A 1 280 ? 43.113 2.955 -53.474 1.00 97.75 280 GLN A C 1
ATOM 2320 O O . GLN A 1 280 ? 43.993 3.232 -54.292 1.00 97.75 280 GLN A O 1
ATOM 2325 N N . LEU A 1 281 ? 41.836 3.312 -53.659 1.00 97.69 281 LEU A N 1
ATOM 2326 C CA . LEU A 1 281 ? 41.368 4.040 -54.844 1.00 97.69 281 LEU A CA 1
ATOM 2327 C C . LEU A 1 281 ? 42.042 5.411 -54.984 1.00 97.69 281 LEU A C 1
ATOM 2329 O O . LEU A 1 281 ? 42.401 5.805 -56.093 1.00 97.69 281 LEU A O 1
ATOM 2333 N N . SER A 1 282 ? 42.255 6.121 -53.873 1.00 96.75 282 SER A N 1
ATOM 2334 C CA . SER A 1 282 ? 42.936 7.422 -53.870 1.00 96.75 282 SER A CA 1
ATOM 2335 C C . SER A 1 282 ? 44.396 7.300 -54.310 1.00 96.75 282 SER A C 1
ATOM 2337 O O . SER A 1 282 ? 44.842 8.084 -55.146 1.00 96.75 282 SER A O 1
ATOM 2339 N N . SER A 1 283 ? 45.115 6.283 -53.821 1.00 97.56 283 SER A N 1
ATOM 2340 C CA . SER A 1 283 ? 46.504 6.009 -54.211 1.00 97.56 283 SER A CA 1
ATOM 2341 C C . SER A 1 283 ? 46.628 5.636 -55.694 1.00 97.56 283 SER A C 1
ATOM 2343 O O . SER A 1 283 ? 47.455 6.206 -56.407 1.00 97.56 283 SER A O 1
ATOM 2345 N N . ALA A 1 284 ? 45.757 4.755 -56.201 1.00 96.69 284 ALA A N 1
ATOM 2346 C CA . ALA A 1 284 ? 45.724 4.407 -57.623 1.00 96.69 284 ALA A CA 1
ATOM 2347 C C . ALA A 1 284 ? 45.435 5.632 -58.513 1.00 96.69 284 ALA A C 1
ATOM 2349 O O . ALA A 1 284 ? 46.075 5.834 -59.546 1.00 96.69 284 ALA A O 1
ATOM 2350 N N . LEU A 1 285 ? 44.506 6.491 -58.087 1.00 96.56 285 LEU A N 1
ATOM 2351 C CA . LEU A 1 285 ? 44.155 7.725 -58.786 1.00 96.56 285 LEU A CA 1
ATOM 2352 C C . LEU A 1 285 ? 45.287 8.771 -58.758 1.00 96.56 285 LEU A C 1
ATOM 2354 O O . LEU A 1 285 ? 45.421 9.550 -59.703 1.00 96.56 285 LEU A O 1
ATOM 2358 N N . GLU A 1 286 ? 46.121 8.783 -57.719 1.00 96.62 286 GLU A N 1
ATOM 2359 C CA . GLU A 1 286 ? 47.320 9.622 -57.644 1.00 96.62 286 GLU A CA 1
ATOM 2360 C C . GLU A 1 286 ? 48.432 9.132 -58.585 1.00 96.62 286 GLU A C 1
ATOM 2362 O O . GLU A 1 286 ? 48.957 9.938 -59.358 1.00 96.62 286 GLU A O 1
ATOM 2367 N N . MET A 1 287 ? 48.704 7.821 -58.634 1.00 95.88 287 MET A N 1
ATOM 2368 C CA . MET A 1 287 ? 49.634 7.236 -59.617 1.00 95.88 287 MET A CA 1
ATOM 2369 C C . MET A 1 287 ? 49.203 7.552 -61.056 1.00 95.88 287 MET A C 1
ATOM 2371 O O . MET A 1 287 ? 49.986 8.098 -61.833 1.00 95.88 287 MET A O 1
ATOM 2375 N N . LEU A 1 288 ? 47.927 7.328 -61.391 1.00 95.12 288 LEU A N 1
ATOM 2376 C CA . LEU A 1 288 ? 47.384 7.641 -62.718 1.00 95.12 288 LEU A CA 1
ATOM 2377 C C . LEU A 1 288 ? 47.470 9.139 -63.054 1.00 95.12 288 LEU A C 1
ATOM 2379 O O . LEU A 1 288 ? 47.694 9.501 -64.212 1.00 95.12 288 LEU A O 1
ATOM 2383 N N . ARG A 1 289 ? 47.307 10.041 -62.076 1.00 95.12 289 ARG A N 1
ATOM 2384 C CA . ARG A 1 289 ? 47.509 11.489 -62.281 1.00 95.12 289 ARG A CA 1
ATOM 2385 C C . ARG A 1 289 ? 48.966 11.817 -62.595 1.00 95.12 289 ARG A C 1
ATOM 2387 O O . ARG A 1 289 ? 49.212 12.633 -63.485 1.00 95.12 289 ARG A O 1
ATOM 2394 N N . GLU A 1 290 ? 49.908 11.197 -61.893 1.00 95.31 290 GLU A N 1
ATOM 2395 C CA . GLU A 1 290 ? 51.344 11.410 -62.076 1.00 95.31 290 GLU A CA 1
ATOM 2396 C C . GLU A 1 290 ? 51.836 10.862 -63.426 1.00 95.31 290 GLU A C 1
ATOM 2398 O O . GLU A 1 290 ? 52.506 11.581 -64.170 1.00 95.31 290 GLU A O 1
ATOM 2403 N N . GLU A 1 291 ? 51.406 9.663 -63.824 1.00 94.44 291 GLU A N 1
ATOM 2404 C CA . GLU A 1 291 ? 51.654 9.109 -65.163 1.00 94.44 291 GLU A CA 1
ATOM 2405 C C . GLU A 1 291 ? 51.107 10.029 -66.261 1.00 94.44 291 GLU A C 1
ATOM 2407 O O . GLU A 1 291 ? 51.838 10.421 -67.172 1.00 94.44 291 GLU A O 1
ATOM 2412 N N . ASN A 1 292 ? 49.855 10.487 -66.138 1.00 91.88 292 ASN A N 1
ATOM 2413 C CA . ASN A 1 292 ? 49.274 11.467 -67.061 1.00 91.88 292 ASN A CA 1
ATOM 2414 C C . ASN A 1 292 ? 50.062 12.792 -67.093 1.00 91.88 292 ASN A C 1
ATOM 2416 O O . ASN A 1 292 ? 50.175 13.430 -68.145 1.00 91.88 292 ASN A O 1
ATOM 2420 N N . ARG A 1 293 ? 50.629 13.226 -65.960 1.00 94.06 293 ARG A N 1
ATOM 2421 C CA . ARG A 1 293 ? 51.490 14.417 -65.873 1.00 94.06 293 ARG A CA 1
ATOM 2422 C C . ARG A 1 293 ? 52.841 14.194 -66.556 1.00 94.06 293 ARG A C 1
ATOM 2424 O O . ARG A 1 293 ? 53.409 15.149 -67.089 1.00 94.06 293 ARG A O 1
ATOM 2431 N N . LEU A 1 294 ? 53.389 12.982 -66.511 1.00 92.75 294 LEU A N 1
ATOM 2432 C CA . LEU A 1 294 ? 54.637 12.611 -67.181 1.00 92.75 294 LEU A CA 1
ATOM 2433 C C . LEU A 1 294 ? 54.429 12.474 -68.694 1.00 92.75 294 LEU A C 1
ATOM 2435 O O . LEU A 1 294 ? 55.145 13.131 -69.446 1.00 92.75 294 LEU A O 1
ATOM 2439 N N . LEU A 1 295 ? 53.391 11.756 -69.132 1.00 89.44 295 LEU A N 1
ATOM 2440 C CA . LEU A 1 295 ? 53.009 11.620 -70.543 1.00 89.44 295 LEU A CA 1
ATOM 2441 C C . LEU A 1 295 ? 52.815 12.987 -71.215 1.00 89.44 295 LEU A C 1
ATOM 2443 O O . LEU A 1 295 ? 53.405 13.249 -72.262 1.00 89.44 295 LEU A O 1
ATOM 2447 N N . LYS A 1 296 ? 52.084 13.912 -70.573 1.00 90.19 296 LYS A N 1
ATOM 2448 C CA . LYS A 1 296 ? 51.941 15.295 -71.065 1.00 90.19 296 LYS A CA 1
ATOM 2449 C C . LYS A 1 296 ? 53.285 16.020 -71.199 1.00 90.19 296 LYS A C 1
ATOM 2451 O O . LYS A 1 296 ? 53.486 16.727 -72.181 1.00 90.19 296 LYS A O 1
ATOM 2456 N N . LYS A 1 297 ? 54.215 15.846 -70.249 1.00 88.62 297 LYS A N 1
ATOM 2457 C CA . LYS A 1 297 ? 55.557 16.454 -70.332 1.00 88.62 297 LYS A CA 1
ATOM 2458 C C . LYS A 1 297 ? 56.399 15.863 -71.465 1.00 88.62 297 LYS A C 1
ATOM 2460 O O . LYS A 1 297 ? 57.151 16.624 -72.064 1.00 88.62 297 LYS A O 1
ATOM 2465 N N . SER A 1 298 ? 56.290 14.567 -71.759 1.00 83.81 298 SER A N 1
ATOM 2466 C CA . SER A 1 298 ? 56.985 13.949 -72.900 1.00 83.81 298 SER A CA 1
ATOM 2467 C C . SER A 1 298 ? 56.433 14.474 -74.225 1.00 83.81 298 SER A C 1
ATOM 2469 O O . SER A 1 298 ? 57.188 15.044 -75.004 1.00 83.81 298 SER A O 1
ATOM 2471 N N . ILE A 1 299 ? 55.106 14.461 -74.405 1.00 80.00 299 ILE A N 1
ATOM 2472 C CA . ILE A 1 299 ? 54.446 15.025 -75.596 1.00 80.00 299 ILE A CA 1
ATOM 2473 C C . ILE A 1 299 ? 54.866 16.489 -75.826 1.00 80.00 299 ILE A C 1
ATOM 2475 O O . ILE A 1 299 ? 55.155 16.881 -76.949 1.00 80.00 299 ILE A O 1
ATOM 2479 N N . MET A 1 300 ? 54.968 17.307 -74.771 1.00 70.12 300 MET A N 1
ATOM 2480 C CA . MET A 1 300 ? 55.411 18.706 -74.894 1.00 70.12 300 MET A CA 1
ATOM 2481 C C . MET A 1 300 ? 56.906 18.890 -75.219 1.00 70.12 300 MET A C 1
ATOM 2483 O O . MET A 1 300 ? 57.288 19.990 -75.614 1.00 70.12 300 MET A O 1
ATOM 2487 N N . LYS A 1 301 ? 57.753 17.866 -75.048 1.00 65.00 301 LYS A N 1
ATOM 2488 C CA . LYS A 1 301 ? 59.165 17.884 -75.476 1.00 65.00 301 LYS A CA 1
ATOM 2489 C C . LYS A 1 301 ? 59.328 17.467 -76.936 1.00 65.00 301 LYS A C 1
ATOM 2491 O O . LYS A 1 301 ? 60.180 18.024 -77.620 1.00 65.00 301 LYS A O 1
ATOM 2496 N N . ASP A 1 302 ? 58.491 16.542 -77.397 1.00 58.06 302 ASP A N 1
ATOM 2497 C CA . ASP A 1 302 ? 58.577 15.951 -78.737 1.00 58.06 302 ASP A CA 1
ATOM 2498 C C . ASP A 1 302 ? 57.850 16.781 -79.818 1.00 58.06 302 ASP A C 1
ATOM 2500 O O . ASP A 1 302 ? 57.901 16.449 -81.000 1.00 58.06 302 ASP A O 1
ATOM 2504 N N . VAL A 1 303 ? 57.201 17.892 -79.442 1.00 51.88 303 VAL A N 1
ATOM 2505 C CA . VAL A 1 303 ? 56.600 18.863 -80.374 1.00 51.88 303 VAL A CA 1
ATOM 2506 C C . VAL A 1 303 ? 57.643 19.913 -80.795 1.00 51.88 303 VAL A C 1
ATOM 2508 O O . VAL A 1 303 ? 58.048 20.741 -79.971 1.00 51.88 303 VAL A O 1
ATOM 2511 N N . PRO A 1 304 ? 58.044 19.978 -82.082 1.00 45.75 304 PRO A N 1
ATOM 2512 C CA . PRO A 1 304 ? 58.894 21.054 -82.577 1.00 45.75 304 PRO A CA 1
ATOM 2513 C C . PRO A 1 304 ? 58.170 22.403 -82.492 1.00 45.75 304 PRO A C 1
ATOM 2515 O O . PRO A 1 304 ? 56.961 22.493 -82.715 1.00 45.75 304 PRO A O 1
ATOM 2518 N N . ARG A 1 305 ? 58.912 23.496 -82.262 1.00 50.91 305 ARG A N 1
ATOM 2519 C CA . ARG A 1 305 ? 58.374 24.868 -82.348 1.00 50.91 305 ARG A CA 1
ATOM 2520 C C . ARG A 1 305 ? 58.019 25.245 -83.797 1.00 50.91 305 ARG A C 1
ATOM 2522 O O . ARG A 1 305 ? 58.770 25.993 -84.418 1.00 50.91 305 ARG A O 1
ATOM 2529 N N . LYS A 1 306 ? 56.893 24.733 -84.312 1.00 48.91 306 LYS A N 1
ATOM 2530 C CA . LYS A 1 306 ? 56.066 25.239 -85.432 1.00 48.91 306 LYS A CA 1
ATOM 2531 C C . LYS A 1 306 ? 54.996 24.200 -85.801 1.00 48.91 306 LYS A C 1
ATOM 2533 O O . LYS A 1 306 ? 55.259 23.303 -86.592 1.00 48.91 306 LYS A O 1
ATOM 2538 N N . CYS A 1 307 ? 53.779 24.377 -85.292 1.00 32.78 307 CYS A N 1
ATOM 2539 C CA . CYS A 1 307 ? 52.557 23.909 -85.952 1.00 32.78 307 CYS A CA 1
ATOM 2540 C C . CYS A 1 307 ? 51.349 24.693 -85.428 1.00 32.78 307 CYS A C 1
ATOM 2542 O O . CYS A 1 307 ? 50.837 24.416 -84.346 1.00 32.78 307 CYS A O 1
ATOM 2544 N N . SER A 1 308 ? 50.884 25.665 -86.214 1.00 48.16 308 SER A N 1
ATOM 2545 C CA . SER A 1 308 ? 49.496 26.118 -86.120 1.00 48.16 308 SER A CA 1
ATOM 2546 C C . SER A 1 308 ? 48.635 25.118 -86.883 1.00 48.16 308 SER A C 1
ATOM 2548 O O . SER A 1 308 ? 48.787 24.999 -88.095 1.00 48.16 308 SER A O 1
ATOM 2550 N N . SER A 1 309 ? 47.730 24.428 -86.191 1.00 37.97 309 SER A N 1
ATOM 2551 C CA . SER A 1 309 ? 46.647 23.652 -86.806 1.00 37.97 309 SER A CA 1
ATOM 2552 C C . SER A 1 309 ? 45.339 23.931 -86.048 1.00 37.97 309 SER A C 1
ATOM 2554 O O . SER A 1 309 ? 45.303 23.738 -84.827 1.00 37.97 309 SER A O 1
ATOM 2556 N N . PRO A 1 310 ? 44.282 24.448 -86.704 1.00 49.81 310 PRO A N 1
ATOM 2557 C CA . PRO A 1 310 ? 43.070 24.910 -86.035 1.00 49.81 310 PRO A CA 1
ATOM 2558 C C . PRO A 1 310 ? 41.985 23.819 -85.962 1.00 49.81 310 PRO A C 1
ATOM 2560 O O . PRO A 1 310 ? 40.916 23.979 -86.541 1.00 49.81 310 PRO A O 1
ATOM 2563 N N . GLU A 1 311 ? 42.221 22.728 -85.224 1.00 47.78 311 GLU A N 1
ATOM 2564 C CA . GLU A 1 311 ? 41.301 21.569 -85.234 1.00 47.78 311 GLU A CA 1
ATOM 2565 C C . GLU A 1 311 ? 40.893 21.034 -83.843 1.00 47.78 311 GLU A C 1
ATOM 2567 O O . GLU A 1 311 ? 40.690 19.844 -83.633 1.00 47.78 311 GLU A O 1
ATOM 2572 N N . LEU A 1 312 ? 40.710 21.937 -82.867 1.00 44.28 312 LEU A N 1
ATOM 2573 C CA . LEU A 1 312 ? 40.129 21.626 -81.545 1.00 44.28 312 LEU A CA 1
ATOM 2574 C C . LEU A 1 312 ? 39.110 22.684 -81.066 1.00 44.28 312 LEU A C 1
ATOM 2576 O O . LEU A 1 312 ? 39.203 23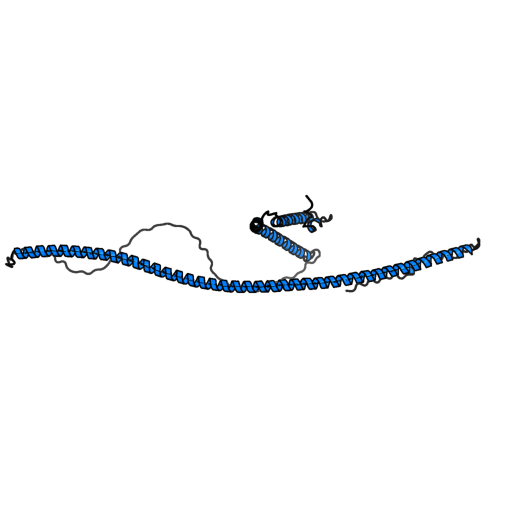.206 -79.953 1.00 44.28 312 LEU A O 1
ATOM 2580 N N . GLN A 1 313 ? 38.105 23.008 -81.891 1.00 48.03 313 GLN A N 1
ATOM 2581 C CA . GLN A 1 313 ? 36.960 23.837 -81.457 1.00 48.03 313 GLN A CA 1
ATOM 2582 C C . GLN A 1 313 ? 35.690 23.041 -81.091 1.00 48.03 313 GLN A C 1
ATOM 2584 O O . GLN A 1 313 ? 34.863 23.549 -80.334 1.00 48.03 313 GLN A O 1
ATOM 2589 N N . ASN A 1 314 ? 35.562 21.772 -81.497 1.00 52.78 314 ASN A N 1
ATOM 2590 C CA . ASN A 1 314 ? 34.290 21.029 -81.417 1.00 52.78 314 ASN A CA 1
ATOM 2591 C C . ASN A 1 314 ? 33.921 20.431 -80.041 1.00 52.78 314 ASN A C 1
ATOM 2593 O O . ASN A 1 314 ? 32.893 19.771 -79.927 1.00 52.78 314 ASN A O 1
ATOM 2597 N N . PHE A 1 315 ? 34.701 20.679 -78.980 1.00 49.06 315 PHE A N 1
ATOM 2598 C CA . PHE A 1 315 ? 34.409 20.175 -77.623 1.00 49.06 315 PHE A CA 1
ATOM 2599 C C . PHE A 1 315 ? 34.173 21.265 -76.560 1.00 49.06 315 PHE A C 1
ATOM 2601 O O . PHE A 1 315 ? 34.032 20.961 -75.374 1.00 49.06 315 PHE A O 1
ATOM 2608 N N . ARG A 1 316 ? 34.028 22.538 -76.959 1.00 47.84 316 ARG A N 1
ATOM 2609 C CA . ARG A 1 316 ? 33.568 23.616 -76.060 1.00 47.84 316 ARG A CA 1
ATOM 2610 C C . ARG A 1 316 ? 32.045 23.565 -75.857 1.00 47.84 316 ARG A C 1
ATOM 2612 O O . ARG A 1 316 ? 31.324 24.417 -76.362 1.00 47.84 316 ARG A O 1
ATOM 2619 N N . GLY A 1 317 ? 31.547 22.574 -75.115 1.00 56.75 317 GLY A N 1
ATOM 2620 C CA . GLY A 1 317 ? 30.115 22.521 -74.775 1.00 56.75 317 GLY A CA 1
ATOM 2621 C C . GLY A 1 317 ? 29.599 21.257 -74.084 1.00 56.75 317 GLY A C 1
ATOM 2622 O O . GLY A 1 317 ? 28.495 21.278 -73.541 1.00 56.75 317 GLY A O 1
ATOM 2623 N N . ILE A 1 318 ? 30.365 20.161 -74.060 1.00 58.75 318 ILE A N 1
ATOM 2624 C CA . ILE A 1 318 ? 29.926 18.926 -73.396 1.00 58.75 318 ILE A CA 1
ATOM 2625 C C . ILE A 1 318 ? 30.246 19.013 -71.901 1.00 58.75 318 ILE A C 1
ATOM 2627 O O . ILE A 1 318 ? 31.371 18.777 -71.468 1.00 58.75 318 ILE A O 1
ATOM 2631 N N . THR A 1 319 ? 29.246 19.364 -71.093 1.00 62.62 319 THR A N 1
ATOM 2632 C CA . THR A 1 319 ? 29.352 19.282 -69.633 1.00 62.62 319 THR A CA 1
ATOM 2633 C C . THR A 1 319 ? 29.264 17.826 -69.174 1.00 62.62 319 THR A C 1
ATOM 2635 O O . THR A 1 319 ? 28.451 17.046 -69.671 1.00 62.62 319 THR A O 1
ATOM 2638 N N . TRP A 1 320 ? 30.077 17.461 -68.177 1.00 57.97 320 TRP A N 1
ATOM 2639 C CA . TRP A 1 320 ? 30.223 16.086 -67.672 1.00 57.97 320 TRP A CA 1
ATOM 2640 C C . TRP A 1 320 ? 28.896 15.410 -67.261 1.00 57.97 320 TRP A C 1
ATOM 2642 O O . TRP A 1 320 ? 28.779 14.191 -67.363 1.00 57.97 320 TRP A O 1
ATOM 2652 N N . ARG A 1 321 ? 27.861 16.194 -66.908 1.00 53.56 321 ARG A N 1
ATOM 2653 C CA . ARG A 1 321 ? 26.487 15.714 -66.645 1.00 53.56 321 ARG A CA 1
ATOM 2654 C C . ARG A 1 321 ? 25.830 14.959 -67.809 1.00 53.56 321 ARG A C 1
ATOM 2656 O O . ARG A 1 321 ? 24.912 14.195 -67.550 1.00 53.56 321 ARG A O 1
ATOM 2663 N N . LYS A 1 322 ? 26.237 15.185 -69.066 1.00 64.94 322 LYS A N 1
ATOM 2664 C CA . LYS A 1 322 ? 25.686 14.463 -70.233 1.00 64.94 322 LYS A CA 1
ATOM 2665 C C . LYS A 1 322 ? 26.393 13.139 -70.537 1.00 64.94 322 LYS A C 1
ATOM 2667 O O . LYS A 1 322 ? 25.853 12.348 -71.298 1.00 64.94 322 LYS A O 1
ATOM 2672 N N . LEU A 1 323 ? 27.590 12.916 -69.991 1.00 60.94 323 LEU A N 1
ATOM 2673 C CA . LEU A 1 323 ? 28.375 11.697 -70.229 1.00 60.94 323 LEU A CA 1
ATOM 2674 C C . LEU A 1 323 ? 28.155 10.653 -69.131 1.00 60.94 323 LEU A C 1
ATOM 2676 O O . LEU A 1 323 ? 28.135 9.460 -69.409 1.00 60.94 323 LEU A O 1
ATOM 2680 N N . PHE A 1 324 ? 27.932 11.104 -67.896 1.00 55.72 324 PHE A N 1
ATOM 2681 C CA . PHE A 1 324 ? 27.560 10.244 -66.779 1.00 55.72 324 PHE A CA 1
ATOM 2682 C C . PHE A 1 324 ? 26.074 10.433 -66.486 1.00 55.72 324 PHE A C 1
ATOM 2684 O O . PHE A 1 324 ? 25.685 11.425 -65.868 1.00 55.72 324 PHE A O 1
ATOM 2691 N N . ASN A 1 325 ? 25.254 9.476 -66.936 1.00 58.72 325 ASN A N 1
ATOM 2692 C CA . ASN A 1 325 ? 23.813 9.410 -66.677 1.00 58.72 325 ASN A CA 1
ATOM 2693 C C . ASN A 1 325 ? 23.528 9.168 -65.182 1.00 58.72 325 ASN A C 1
ATOM 2695 O O . ASN A 1 325 ? 23.097 8.091 -64.777 1.00 58.72 325 ASN A O 1
ATOM 2699 N N . LEU A 1 326 ? 23.733 10.197 -64.358 1.00 44.69 326 LEU A N 1
ATOM 2700 C CA . LEU A 1 326 ? 23.266 10.279 -62.974 1.00 44.69 326 LEU A CA 1
ATOM 2701 C C . LEU A 1 326 ? 21.747 10.505 -62.951 1.00 44.69 326 LEU A C 1
ATOM 2703 O O . LEU A 1 326 ? 21.250 11.540 -62.505 1.00 44.69 326 LEU A O 1
ATOM 2707 N N . SER A 1 327 ? 21.006 9.520 -63.457 1.00 44.44 327 SER A N 1
ATOM 2708 C CA . SER A 1 327 ? 19.573 9.414 -63.218 1.00 44.44 327 SER A CA 1
ATOM 2709 C C . SER A 1 327 ? 19.388 8.894 -61.797 1.00 44.44 327 SER A C 1
ATOM 2711 O O . SER A 1 327 ? 19.710 7.745 -61.508 1.00 44.44 327 SER A O 1
ATOM 2713 N N . SER A 1 328 ? 18.936 9.759 -60.890 1.00 49.94 328 SER A N 1
ATOM 2714 C CA . SER A 1 328 ? 18.603 9.376 -59.518 1.00 49.94 328 SER A CA 1
ATOM 2715 C C . SER A 1 328 ? 17.215 8.730 -59.499 1.00 49.94 328 SER A C 1
ATOM 2717 O O . SER A 1 328 ? 16.236 9.425 -59.787 1.00 49.94 328 SER A O 1
ATOM 2719 N N . PRO A 1 329 ? 17.078 7.446 -59.123 1.00 47.94 329 PRO A N 1
ATOM 2720 C CA . PRO A 1 329 ? 15.790 6.886 -58.775 1.00 47.94 329 PRO A CA 1
ATOM 2721 C C . PRO A 1 329 ? 15.525 7.217 -57.305 1.00 47.94 329 PRO A C 1
ATOM 2723 O O . PRO A 1 329 ? 16.017 6.545 -56.399 1.00 47.94 329 PRO A O 1
ATOM 2726 N N . ARG A 1 330 ? 14.704 8.242 -57.056 1.00 46.75 330 ARG A N 1
ATOM 2727 C CA . ARG A 1 330 ? 13.907 8.251 -55.826 1.00 46.75 330 ARG A CA 1
ATOM 2728 C C . ARG A 1 330 ? 12.951 7.065 -55.907 1.00 46.75 330 ARG A C 1
ATOM 2730 O O . ARG A 1 330 ? 12.015 7.107 -56.702 1.00 46.75 330 ARG A O 1
ATOM 2737 N N . GLN A 1 331 ? 13.152 6.053 -55.074 1.00 45.44 331 GLN A N 1
ATOM 2738 C CA . GLN A 1 331 ? 12.097 5.102 -54.744 1.00 45.44 331 GLN A CA 1
ATOM 2739 C C . GLN A 1 331 ? 11.721 5.285 -53.277 1.00 45.44 331 GLN A C 1
ATOM 2741 O O . GLN A 1 331 ? 12.439 4.872 -52.374 1.00 45.44 331 GLN A O 1
ATOM 2746 N N . ASN A 1 332 ? 10.576 5.935 -53.069 1.00 40.22 332 ASN A N 1
ATOM 2747 C CA . ASN A 1 332 ? 9.769 5.690 -51.884 1.00 40.22 332 ASN A CA 1
ATOM 2748 C C . ASN A 1 332 ? 9.089 4.333 -52.092 1.00 40.22 332 ASN A C 1
ATOM 2750 O O . ASN A 1 332 ? 8.390 4.192 -53.094 1.00 40.22 332 ASN A O 1
ATOM 2754 N N . SER A 1 333 ? 9.204 3.409 -51.140 1.00 44.75 333 SER A N 1
ATOM 2755 C CA . SER A 1 333 ? 8.247 2.310 -50.972 1.00 44.75 333 SER A CA 1
ATOM 2756 C C . SER A 1 333 ? 8.296 1.777 -49.540 1.00 44.75 333 SER A C 1
ATOM 2758 O O . SER A 1 333 ? 9.251 1.095 -49.196 1.00 44.75 333 SER A O 1
ATOM 2760 N N . ILE A 1 334 ? 7.210 2.074 -48.812 1.00 42.84 334 ILE A N 1
ATOM 2761 C CA . ILE A 1 334 ? 6.650 1.373 -47.636 1.00 42.84 334 ILE A CA 1
ATOM 2762 C C . ILE A 1 334 ? 7.579 1.265 -46.418 1.00 42.84 334 ILE A C 1
ATOM 2764 O O . ILE A 1 334 ? 8.362 0.300 -46.335 1.00 42.84 334 ILE A O 1
#

InterPro domains:
  IPR011684 Protein Networked (NET), actin-binding (NAB) domain [PF07765] (9-82)
  IPR011684 Protein Networked (NET), actin-binding (NAB) domain [PS51774] (7-88)
  IPR051861 NET actin-binding domain-containing protein [PTHR32258] (6-86)

pLDDT: mean 75.06, std 23.72, range [30.91, 98.19]

Secondary structure (DSSP, 8-state):
-------TTTTGGGG--TTS-HHHHHHHHHHHHHHHHHHHHHH---SSHHHHHHHHHHHHHHHHHHHHHHHHHHHHHHHHHHHHHHS----S------------------------------------------------------------------HHHHHHHHHHHHHHHHHHHHHHHHHHHHHHHHHHHHHHHHHHHHHHHHHHHHHHHHHHHHHHHHHHHHHHHHHHHHHHHHHHHHHHHHHHHHHHHHHHHHHHHHHHHHHHHHHHHHHHHHHHHHHHHHHHHHHHHHHHHHHHHHS-S--------TTTT--GGGTS----------